Protein AF-A0A7S2F472-F1 (afdb_monomer_lite)

Sequence (199 aa):
CARLPPVPSSSSAQQTSQHQRTSKRTSSDKLWKDGESESATAALTHDFLPDNSFLFSNEKGWLLLGKDALHRHGIKVRSVTVPDGSLCLGPTFLRWLLHHVVGQDTLVMNWLVALFGGRGYVYASGSREVYNLSQGSQFMNNAHMEYGKLVALKFGVLCTSTFLFFITTTLVSFTLRETQERMLKFTFLLQHHVRHRLS

Structure (mmCIF, N/CA/C/O backbone):
data_AF-A0A7S2F472-F1
#
_entry.id   AF-A0A7S2F472-F1
#
loop_
_atom_site.group_PDB
_atom_site.id
_atom_site.type_symbol
_atom_site.label_atom_id
_atom_site.label_alt_id
_atom_site.label_comp_id
_atom_site.label_asym_id
_atom_site.label_entity_id
_atom_site.label_seq_id
_atom_site.pdbx_PDB_ins_code
_atom_site.Cartn_x
_atom_site.Cartn_y
_atom_site.Cartn_z
_atom_site.occupancy
_atom_site.B_iso_or_equiv
_atom_site.auth_seq_id
_atom_site.auth_comp_id
_atom_site.auth_asym_id
_atom_site.auth_atom_id
_atom_site.pdbx_PDB_model_num
ATOM 1 N N . CYS A 1 1 ? -15.538 -3.915 -15.906 1.00 49.34 1 CYS A N 1
ATOM 2 C CA . CYS A 1 1 ? -14.094 -4.202 -15.868 1.00 49.34 1 CYS A CA 1
ATOM 3 C C . CYS A 1 1 ? -13.909 -5.683 -16.060 1.00 49.34 1 CYS A C 1
ATOM 5 O O . CYS A 1 1 ? -14.545 -6.398 -15.303 1.00 49.34 1 CYS A O 1
ATOM 7 N N . ALA A 1 2 ? -13.215 -6.117 -17.117 1.00 41.59 2 ALA A N 1
ATOM 8 C CA . ALA A 1 2 ? -13.269 -7.475 -17.670 1.00 41.59 2 ALA A CA 1
ATOM 9 C C . ALA A 1 2 ? -13.547 -8.562 -16.615 1.00 41.59 2 ALA A C 1
ATOM 11 O O . ALA A 1 2 ? -12.686 -8.927 -15.820 1.00 41.59 2 ALA A O 1
ATOM 12 N N . ARG A 1 3 ? -14.789 -9.055 -16.604 1.00 39.38 3 ARG A N 1
ATOM 13 C CA . ARG A 1 3 ? -15.147 -10.254 -15.857 1.00 39.38 3 ARG A CA 1
ATOM 14 C C . ARG A 1 3 ? -14.540 -11.389 -16.670 1.00 39.38 3 ARG A C 1
ATOM 16 O O . ARG A 1 3 ? -15.049 -11.694 -17.748 1.00 39.38 3 ARG A O 1
ATOM 23 N N . LEU A 1 4 ? -13.402 -11.924 -16.227 1.00 52.53 4 LEU A N 1
ATOM 24 C CA . LEU A 1 4 ? -12.876 -13.152 -16.815 1.00 52.53 4 LEU A CA 1
ATOM 25 C C . LEU A 1 4 ? -14.012 -14.185 -16.802 1.00 52.53 4 LEU A C 1
ATOM 27 O O . LEU A 1 4 ? -14.750 -14.256 -15.811 1.00 52.53 4 LEU A O 1
ATOM 31 N N . PRO A 1 5 ? -14.216 -14.933 -17.899 1.00 34.59 5 PRO A N 1
ATOM 32 C CA . PRO A 1 5 ? -15.222 -15.980 -17.906 1.00 34.59 5 PRO A CA 1
ATOM 33 C C . PRO A 1 5 ? -14.939 -16.938 -16.739 1.00 34.59 5 PRO A C 1
ATOM 35 O O . PRO A 1 5 ? -13.766 -17.176 -16.432 1.00 34.59 5 PRO A O 1
ATOM 38 N N . PRO A 1 6 ? -15.979 -17.468 -16.071 1.00 31.77 6 PRO A N 1
ATOM 39 C CA . PRO A 1 6 ? -15.787 -18.418 -14.987 1.00 31.77 6 PRO A CA 1
ATOM 40 C C . PRO A 1 6 ? -14.911 -19.571 -15.480 1.00 31.77 6 PRO A C 1
ATOM 42 O O . PRO A 1 6 ? -15.171 -20.155 -16.535 1.00 31.77 6 PRO A O 1
ATOM 45 N N . VAL A 1 7 ? -13.845 -19.857 -14.731 1.00 42.62 7 VAL A N 1
ATOM 46 C CA . VAL A 1 7 ? -12.986 -21.016 -14.977 1.00 42.62 7 VAL A CA 1
ATOM 47 C C . VAL A 1 7 ? -13.872 -22.257 -14.844 1.00 42.62 7 VAL A C 1
ATOM 49 O O . VAL A 1 7 ? -14.480 -22.432 -13.785 1.00 42.62 7 VAL A O 1
ATOM 52 N N . PRO A 1 8 ? -14.003 -23.105 -15.880 1.00 29.33 8 PRO A N 1
ATOM 53 C CA . PRO A 1 8 ? -14.767 -24.332 -15.748 1.00 29.33 8 PRO A CA 1
ATOM 54 C C . PRO A 1 8 ? -14.072 -25.226 -14.721 1.00 29.33 8 PRO A C 1
ATOM 56 O O . PRO A 1 8 ? -12.910 -25.603 -14.879 1.00 29.33 8 PRO A O 1
ATOM 59 N N . SER A 1 9 ? -14.796 -25.547 -13.652 1.00 36.47 9 SER A N 1
ATOM 60 C CA . SER A 1 9 ? -14.424 -26.561 -12.677 1.00 36.47 9 SER A CA 1
ATOM 61 C C . SER A 1 9 ? -14.373 -27.919 -13.379 1.00 36.47 9 SER A C 1
ATOM 63 O O . SER A 1 9 ? -15.402 -28.573 -13.542 1.00 36.47 9 SER A O 1
ATOM 65 N N . SER A 1 10 ? -13.189 -28.342 -13.820 1.00 33.12 10 SER A N 1
ATOM 66 C CA . SER A 1 10 ? -12.955 -29.742 -14.168 1.00 33.12 10 SER A CA 1
ATOM 67 C C . SER A 1 10 ? -12.603 -30.487 -12.887 1.00 33.12 10 SER A C 1
ATOM 69 O O . SER A 1 10 ? -11.475 -30.504 -12.406 1.00 33.12 10 SER A O 1
ATOM 71 N N . SER A 1 11 ? -13.644 -31.062 -12.295 1.00 30.97 11 SER A N 1
ATOM 72 C CA . SER A 1 11 ? -13.539 -32.267 -11.489 1.00 30.97 11 SER A CA 1
ATOM 73 C C . SER A 1 11 ? -12.915 -33.404 -12.310 1.00 30.97 11 SER A C 1
ATOM 75 O O . SER A 1 11 ? -13.061 -33.424 -13.528 1.00 30.97 11 SER A O 1
ATOM 77 N N . SER A 1 12 ? -12.324 -34.362 -11.589 1.00 29.41 12 SER A N 1
ATOM 78 C CA . SER A 1 12 ? -11.831 -35.691 -11.995 1.00 29.41 12 SER A CA 1
ATOM 79 C C . SER A 1 12 ? -10.436 -35.793 -12.627 1.00 29.41 12 SER A C 1
ATOM 81 O O . SER A 1 12 ? -10.289 -35.757 -13.842 1.00 29.41 12 SER A O 1
ATOM 83 N N . ALA A 1 13 ? -9.447 -36.089 -11.776 1.00 28.03 13 ALA A N 1
ATOM 84 C CA . ALA A 1 13 ? -8.504 -37.191 -11.992 1.00 28.03 13 ALA A CA 1
ATOM 85 C C . ALA A 1 13 ? -7.914 -37.649 -10.639 1.00 28.03 13 ALA A C 1
ATOM 87 O O . ALA A 1 13 ? -6.976 -37.067 -10.102 1.00 28.03 13 ALA A O 1
ATOM 88 N N . GLN A 1 14 ? -8.523 -38.689 -10.067 1.00 29.52 14 GLN A N 1
ATOM 89 C CA . GLN A 1 14 ? -7.925 -39.574 -9.064 1.00 29.52 14 GLN A CA 1
ATOM 90 C C . GLN A 1 14 ? -6.798 -40.385 -9.725 1.00 29.52 14 GLN A C 1
ATOM 92 O O . GLN A 1 14 ? -7.062 -41.003 -10.748 1.00 29.52 14 GLN A O 1
ATOM 97 N N . GLN A 1 15 ? -5.603 -40.449 -9.122 1.00 29.80 15 GLN A N 1
ATOM 98 C CA . GLN A 1 15 ? -4.976 -41.700 -8.643 1.00 29.80 15 GLN A CA 1
ATOM 99 C C . GLN A 1 15 ? -3.538 -41.485 -8.130 1.00 29.80 15 GLN A C 1
ATOM 101 O O . GLN A 1 15 ? -2.620 -41.174 -8.876 1.00 29.80 15 GLN A O 1
ATOM 106 N N . THR A 1 16 ? -3.388 -41.702 -6.818 1.00 27.45 16 THR A N 1
ATOM 107 C CA . THR A 1 16 ? -2.383 -42.555 -6.146 1.00 27.45 16 THR A CA 1
ATOM 108 C C . THR A 1 16 ? -0.972 -42.706 -6.733 1.00 27.45 16 THR A C 1
ATOM 110 O O . THR A 1 16 ? -0.791 -43.378 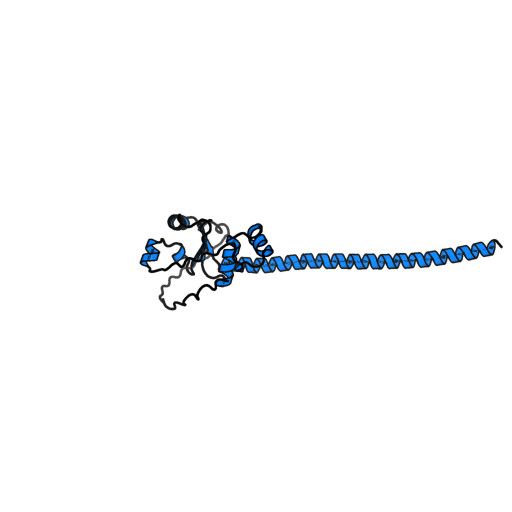-7.744 1.00 27.45 16 THR A O 1
ATOM 113 N N . SER A 1 17 ? 0.042 -42.350 -5.930 1.00 27.81 17 SER A N 1
ATOM 114 C CA . SER A 1 17 ? 0.972 -43.340 -5.347 1.00 27.81 17 SER A CA 1
ATOM 115 C C . SER A 1 17 ? 1.804 -42.756 -4.199 1.00 27.81 17 SER A C 1
ATOM 117 O O . SER A 1 17 ? 2.324 -41.647 -4.270 1.00 27.81 17 SER A O 1
ATOM 119 N N . GLN A 1 18 ? 1.884 -43.535 -3.121 1.00 31.33 18 GLN A N 1
ATOM 120 C CA . GLN A 1 18 ? 2.683 -43.317 -1.919 1.00 31.33 18 GLN A CA 1
ATOM 121 C C . GLN A 1 18 ? 4.183 -43.456 -2.218 1.00 31.33 18 GLN A C 1
ATOM 123 O O . GLN A 1 18 ? 4.576 -44.394 -2.902 1.00 31.33 18 GLN A O 1
ATOM 128 N N . HIS A 1 19 ? 5.027 -42.641 -1.579 1.00 25.56 19 HIS A N 1
ATOM 129 C CA . HIS A 1 19 ? 6.224 -43.170 -0.920 1.00 25.56 19 HIS A CA 1
ATOM 130 C C . HIS A 1 19 ? 6.744 -42.213 0.158 1.00 25.56 19 HIS A C 1
ATOM 132 O O . HIS A 1 19 ? 6.988 -41.031 -0.059 1.00 25.56 19 HIS A O 1
ATOM 138 N N . GLN A 1 20 ? 6.887 -42.771 1.352 1.00 33.47 20 GLN A N 1
ATOM 139 C CA . GLN A 1 20 ? 7.322 -42.141 2.589 1.00 33.47 20 GLN A CA 1
ATOM 140 C C . GLN A 1 20 ? 8.854 -42.245 2.687 1.00 33.47 20 GLN A C 1
ATOM 142 O O . GLN A 1 20 ? 9.395 -43.334 2.490 1.00 33.47 20 GLN A O 1
ATOM 147 N N . ARG A 1 21 ? 9.563 -41.167 3.055 1.00 27.56 21 ARG A N 1
ATOM 148 C CA . ARG A 1 21 ? 10.830 -41.275 3.803 1.00 27.56 21 ARG A CA 1
ATOM 149 C C . ARG A 1 21 ? 11.155 -39.990 4.564 1.00 27.56 21 ARG A C 1
ATOM 151 O O . ARG A 1 21 ? 11.295 -38.909 4.010 1.00 27.56 21 ARG A O 1
ATOM 158 N N . THR A 1 22 ? 11.254 -40.168 5.871 1.00 35.34 22 THR A N 1
ATOM 159 C CA . THR A 1 22 ? 11.672 -39.230 6.911 1.00 35.34 22 THR A CA 1
ATOM 160 C C . THR A 1 22 ? 13.161 -38.885 6.819 1.00 35.34 22 THR A C 1
ATOM 162 O O . THR A 1 22 ? 13.960 -39.806 6.678 1.00 35.34 22 THR A O 1
ATOM 165 N N . SER A 1 23 ? 13.553 -37.627 7.057 1.00 28.31 23 SER A N 1
ATOM 166 C CA . SER A 1 23 ? 14.760 -37.309 7.845 1.00 28.31 23 SER A CA 1
ATOM 167 C C . SER A 1 23 ? 14.819 -35.827 8.241 1.00 28.31 23 SER A C 1
ATOM 169 O O . SER A 1 23 ? 14.682 -34.939 7.406 1.00 28.31 23 SER A O 1
ATOM 171 N N . LYS A 1 24 ? 15.020 -35.569 9.538 1.00 38.28 24 LYS A N 1
ATOM 172 C CA . LYS A 1 24 ? 15.290 -34.256 10.148 1.00 38.28 24 LYS A CA 1
ATOM 173 C C . LYS A 1 24 ? 16.794 -33.954 10.068 1.00 38.28 24 LYS A C 1
ATOM 175 O O . LYS A 1 24 ? 17.552 -34.822 10.489 1.00 38.28 24 LYS A O 1
ATOM 180 N N . ARG A 1 25 ? 17.201 -32.720 9.717 1.00 32.06 25 ARG A N 1
ATOM 181 C CA . ARG A 1 25 ? 18.158 -31.871 10.486 1.00 32.06 25 ARG A CA 1
ATOM 182 C C . ARG A 1 25 ? 18.617 -30.599 9.735 1.00 32.06 25 ARG A C 1
ATOM 184 O O . ARG A 1 25 ? 19.246 -30.686 8.694 1.00 32.06 25 ARG A O 1
ATOM 191 N N . THR A 1 26 ? 18.329 -29.463 10.382 1.00 33.25 26 THR A N 1
ATOM 192 C CA . THR A 1 26 ? 19.162 -28.260 10.636 1.00 33.25 26 THR A CA 1
ATOM 193 C C . THR A 1 26 ? 19.765 -27.393 9.517 1.00 33.25 26 THR A C 1
ATOM 195 O O . THR A 1 26 ? 20.530 -27.859 8.684 1.00 33.25 26 THR A O 1
ATOM 198 N N . SER A 1 27 ? 19.575 -26.081 9.739 1.00 35.66 27 SER A N 1
ATOM 199 C CA . SER A 1 27 ? 20.492 -24.952 9.484 1.00 35.66 27 SER A CA 1
ATOM 200 C C . SER A 1 27 ? 20.510 -24.285 8.106 1.00 35.66 27 SER A C 1
ATOM 202 O O . SER A 1 27 ? 21.387 -24.510 7.283 1.00 35.66 27 SER A O 1
ATOM 204 N N . SER A 1 28 ? 19.534 -23.391 7.931 1.00 37.28 28 SER A N 1
ATOM 205 C CA . SER A 1 28 ? 19.679 -21.935 7.710 1.00 37.28 28 SER A CA 1
ATOM 206 C C . SER A 1 28 ? 20.546 -21.332 6.594 1.00 37.28 28 SER A C 1
ATOM 208 O O . SER A 1 28 ? 20.370 -20.145 6.351 1.00 37.28 28 SER A O 1
ATOM 210 N N . ASP A 1 29 ? 21.345 -22.081 5.835 1.00 35.34 29 ASP A N 1
ATOM 211 C CA . ASP A 1 29 ? 22.195 -21.498 4.770 1.00 35.34 29 ASP A CA 1
ATOM 212 C C . ASP A 1 29 ? 21.770 -21.894 3.342 1.00 35.34 29 ASP A C 1
ATOM 214 O O . ASP A 1 29 ? 22.443 -21.594 2.357 1.00 35.34 29 ASP A O 1
ATOM 218 N N . LYS A 1 30 ? 20.607 -22.544 3.204 1.00 36.91 30 LYS A N 1
ATOM 219 C CA . LYS A 1 30 ? 20.076 -23.064 1.928 1.00 36.91 30 LYS A CA 1
ATOM 220 C C . LYS A 1 30 ? 18.830 -22.342 1.398 1.00 36.91 30 LYS A C 1
ATOM 222 O O . LYS A 1 30 ? 18.132 -22.864 0.539 1.00 36.91 30 LYS A O 1
ATOM 227 N N . LEU A 1 31 ? 18.534 -21.141 1.896 1.00 45.94 31 LEU A N 1
ATOM 228 C CA . LEU A 1 31 ? 17.240 -20.473 1.688 1.00 45.94 31 LEU A CA 1
ATOM 229 C C . LEU A 1 31 ? 17.056 -19.794 0.309 1.00 45.94 31 LEU A C 1
ATOM 231 O O . LEU A 1 31 ? 15.975 -19.285 0.040 1.00 45.94 31 LEU A O 1
ATOM 235 N N . TRP A 1 32 ? 18.063 -19.800 -0.575 1.00 42.12 32 TRP A N 1
ATOM 236 C CA . TRP A 1 32 ? 18.000 -19.079 -1.863 1.00 42.12 32 TRP A CA 1
ATOM 237 C C . TRP A 1 32 ? 18.637 -19.800 -3.064 1.00 42.12 32 TRP A C 1
ATOM 239 O O . TRP A 1 32 ? 18.873 -19.157 -4.082 1.00 42.12 32 TRP A O 1
ATOM 249 N N . LYS A 1 33 ? 18.964 -21.102 -2.982 1.00 32.34 33 LYS A N 1
ATOM 250 C CA . LYS A 1 33 ? 19.840 -21.736 -3.996 1.00 32.34 33 LYS A CA 1
ATOM 251 C C . LYS A 1 33 ? 19.390 -23.048 -4.641 1.00 32.34 33 LYS A C 1
ATOM 253 O O . LYS A 1 33 ? 20.195 -23.685 -5.308 1.00 32.34 33 LYS A O 1
ATOM 258 N N . ASP A 1 34 ? 18.113 -23.406 -4.551 1.00 38.72 34 ASP A N 1
ATOM 259 C CA . ASP A 1 34 ? 17.574 -24.570 -5.280 1.00 38.72 34 ASP A CA 1
ATOM 260 C C . ASP A 1 34 ? 16.834 -24.164 -6.583 1.00 38.72 34 ASP A C 1
ATOM 262 O O . ASP A 1 34 ? 15.887 -24.822 -7.002 1.00 38.72 34 ASP A O 1
ATOM 266 N N . GLY A 1 35 ? 17.246 -23.063 -7.232 1.00 44.31 35 GLY A N 1
ATOM 267 C CA . GLY A 1 35 ? 16.622 -22.532 -8.460 1.00 44.31 35 GLY A CA 1
ATOM 268 C C . GLY A 1 35 ? 17.425 -22.704 -9.759 1.00 44.31 35 GLY A C 1
ATOM 269 O O . GLY A 1 35 ? 16.945 -22.330 -10.827 1.00 44.31 35 GLY A O 1
ATOM 270 N N . GLU A 1 36 ? 18.639 -23.256 -9.711 1.00 41.09 36 GLU A N 1
ATOM 271 C CA . GLU A 1 36 ? 19.629 -23.043 -10.784 1.00 41.09 36 GLU A CA 1
ATOM 272 C C . GLU A 1 36 ? 19.683 -24.140 -11.865 1.00 41.09 36 GLU A C 1
ATOM 274 O O . GLU A 1 36 ? 20.628 -24.206 -12.643 1.00 41.09 36 GLU A O 1
ATOM 279 N N . SER A 1 37 ? 18.679 -25.020 -11.968 1.00 37.72 37 SER A N 1
ATOM 280 C CA . SER A 1 37 ? 18.661 -26.041 -13.041 1.00 37.72 37 SER A CA 1
ATOM 281 C C . SER A 1 37 ? 17.317 -26.260 -13.745 1.00 37.72 37 SER A C 1
ATOM 283 O O . SER A 1 37 ? 17.310 -26.823 -14.834 1.00 37.72 37 SER A O 1
ATOM 285 N N . GLU A 1 38 ? 16.196 -25.754 -13.219 1.00 45.78 38 GLU A N 1
ATOM 286 C CA . GLU A 1 38 ? 14.881 -25.814 -13.900 1.00 45.78 38 GLU A CA 1
ATOM 287 C C . GLU A 1 38 ? 14.522 -24.528 -14.667 1.00 45.78 38 GLU A C 1
ATOM 289 O O . GLU A 1 38 ? 13.586 -24.523 -15.466 1.00 45.78 38 GLU A O 1
ATOM 294 N N . SER A 1 39 ? 15.269 -23.437 -14.463 1.00 47.59 39 SER A N 1
ATOM 295 C CA . SER A 1 39 ? 15.011 -22.146 -15.119 1.00 47.59 39 SER A CA 1
ATOM 296 C C . SER A 1 39 ? 15.441 -22.130 -16.598 1.00 47.59 39 SER A C 1
ATOM 298 O O . SER A 1 39 ? 14.793 -21.511 -17.440 1.00 47.59 39 SER A O 1
ATOM 300 N N . ALA A 1 40 ? 16.482 -22.890 -16.962 1.00 46.00 40 ALA A N 1
ATOM 301 C CA . ALA A 1 40 ? 17.047 -22.876 -18.315 1.00 46.00 40 ALA A CA 1
ATOM 302 C C . ALA A 1 40 ? 16.105 -23.458 -19.389 1.00 46.00 40 ALA A C 1
ATOM 304 O O . ALA A 1 40 ? 16.091 -22.982 -20.521 1.00 46.00 40 ALA A O 1
ATOM 305 N N . THR A 1 41 ? 15.291 -24.465 -19.056 1.00 47.25 41 THR A N 1
ATOM 306 C CA . THR A 1 41 ? 14.380 -25.108 -20.023 1.00 47.25 41 THR A CA 1
ATOM 307 C C . THR A 1 41 ? 13.103 -24.295 -20.244 1.00 47.25 41 THR A C 1
ATOM 309 O O . THR A 1 41 ? 12.597 -24.243 -21.365 1.00 47.25 41 THR A O 1
ATOM 312 N N . ALA A 1 42 ? 12.620 -23.610 -19.201 1.00 47.44 42 ALA A N 1
ATOM 313 C CA . ALA A 1 42 ? 11.489 -22.688 -19.294 1.00 47.44 42 ALA A CA 1
ATOM 314 C C . ALA A 1 42 ? 11.864 -21.381 -20.013 1.00 47.44 42 ALA A C 1
ATOM 316 O O . ALA A 1 42 ? 11.070 -20.861 -20.797 1.00 47.44 42 ALA A O 1
ATOM 317 N N . ALA A 1 43 ? 13.090 -20.883 -19.812 1.00 47.38 43 ALA A N 1
ATOM 318 C CA . ALA A 1 43 ? 13.576 -19.665 -20.458 1.00 47.38 43 ALA A CA 1
ATOM 319 C C . ALA A 1 43 ? 13.595 -19.769 -21.996 1.00 47.38 43 ALA A C 1
ATOM 321 O O . ALA A 1 43 ? 13.203 -18.821 -22.668 1.00 47.38 43 ALA A O 1
ATOM 322 N N . LEU A 1 44 ? 13.968 -20.928 -22.553 1.00 50.03 44 LEU A N 1
ATOM 323 C CA . LEU A 1 44 ? 14.109 -21.122 -24.005 1.00 50.03 44 LEU A CA 1
ATOM 324 C C . LEU A 1 44 ? 12.777 -21.200 -24.771 1.00 50.03 44 LEU A C 1
ATOM 326 O O . LEU A 1 44 ? 12.750 -21.055 -25.991 1.00 50.03 44 LEU A O 1
ATOM 330 N N . THR A 1 45 ? 11.656 -21.469 -24.095 1.00 54.25 45 THR A N 1
ATOM 331 C CA . THR A 1 45 ? 10.351 -21.659 -24.764 1.00 54.25 45 THR A CA 1
ATOM 332 C C . THR A 1 45 ? 9.471 -20.412 -24.762 1.00 54.25 45 THR A C 1
ATOM 334 O O . THR A 1 45 ? 8.527 -20.319 -25.556 1.00 54.25 45 THR A O 1
ATOM 337 N N . HIS A 1 46 ? 9.817 -19.432 -23.928 1.00 63.12 46 HIS A N 1
ATOM 338 C CA . HIS A 1 46 ? 9.089 -18.174 -23.768 1.00 63.12 46 HIS A CA 1
ATOM 339 C C . HIS A 1 46 ? 9.810 -16.958 -24.370 1.00 63.12 46 HIS A C 1
ATOM 341 O O . HIS A 1 46 ? 9.279 -15.859 -24.288 1.00 63.12 46 HIS A O 1
ATOM 347 N N . ASP A 1 47 ? 10.940 -17.148 -25.064 1.00 58.12 47 ASP A N 1
ATOM 348 C CA . ASP A 1 47 ? 11.740 -16.085 -25.712 1.00 58.12 47 ASP A CA 1
ATOM 349 C C . ASP A 1 47 ? 10.977 -15.228 -26.753 1.00 58.12 47 ASP A C 1
ATOM 351 O O . ASP A 1 47 ? 11.472 -14.197 -27.197 1.00 58.12 47 ASP A O 1
ATOM 355 N N . PHE A 1 48 ? 9.761 -15.624 -27.143 1.00 60.62 48 PHE A N 1
ATOM 356 C CA . PHE A 1 48 ? 8.917 -14.906 -28.110 1.00 60.62 48 PHE A CA 1
ATOM 357 C C . PHE A 1 48 ? 7.741 -14.152 -27.476 1.00 60.62 48 PHE A C 1
ATOM 359 O O . PHE A 1 48 ? 6.892 -13.621 -28.195 1.00 60.62 48 PHE A O 1
ATOM 366 N N . LEU A 1 49 ? 7.619 -14.172 -26.150 1.00 70.75 49 LEU A N 1
ATOM 367 C CA . LEU A 1 49 ? 6.589 -13.418 -25.450 1.00 70.75 49 LEU A CA 1
ATOM 368 C C . LEU A 1 49 ? 7.054 -11.965 -25.260 1.00 70.75 49 LEU A C 1
ATOM 370 O O . LEU A 1 49 ? 8.192 -11.753 -24.849 1.00 70.75 49 LEU A O 1
ATOM 374 N N . PRO A 1 50 ? 6.198 -10.959 -25.530 1.00 72.06 50 PRO A N 1
ATOM 375 C CA . PRO A 1 50 ? 6.535 -9.566 -25.255 1.00 72.06 50 PRO A CA 1
ATOM 376 C C . PRO A 1 50 ? 6.928 -9.391 -23.787 1.00 72.06 50 PRO A C 1
ATOM 378 O O . PRO A 1 50 ? 6.330 -10.034 -22.919 1.00 72.06 50 PRO A O 1
ATOM 381 N N . ASP A 1 51 ? 7.865 -8.487 -23.502 1.00 70.31 51 ASP A N 1
ATOM 382 C CA . ASP A 1 51 ? 8.410 -8.275 -22.151 1.00 70.31 51 ASP A CA 1
ATOM 383 C C . ASP A 1 51 ? 7.324 -7.980 -21.096 1.00 70.31 51 ASP A C 1
ATOM 385 O O . ASP A 1 51 ? 7.480 -8.325 -19.928 1.00 70.31 51 ASP A O 1
ATOM 389 N N . ASN A 1 52 ? 6.173 -7.443 -21.520 1.00 76.81 52 ASN A N 1
ATOM 390 C CA . ASN A 1 52 ? 5.027 -7.109 -20.670 1.00 76.81 52 ASN A CA 1
ATOM 391 C C . ASN A 1 52 ? 3.857 -8.101 -20.811 1.00 76.81 52 ASN A C 1
ATOM 393 O O . ASN A 1 52 ? 2.704 -7.724 -21.038 1.00 76.81 52 ASN A O 1
ATOM 397 N N . SER A 1 53 ? 4.159 -9.397 -20.767 1.00 84.31 53 SER A N 1
ATOM 398 C CA . SER A 1 53 ? 3.147 -10.449 -20.831 1.00 84.31 53 SER A CA 1
ATOM 399 C C . SER A 1 53 ? 3.255 -11.415 -19.657 1.00 84.31 53 SER A C 1
ATOM 401 O O . SER A 1 53 ? 4.341 -11.751 -19.179 1.00 84.31 53 SER A O 1
ATOM 403 N N . PHE A 1 54 ? 2.086 -11.849 -19.188 1.00 86.00 54 PHE A N 1
ATOM 404 C CA . PHE A 1 54 ? 1.933 -12.700 -18.017 1.00 86.00 54 PHE A CA 1
ATOM 405 C C . PHE A 1 54 ? 1.115 -13.929 -18.378 1.00 86.00 54 PHE A C 1
ATOM 407 O O . PHE A 1 54 ? 0.068 -13.830 -19.024 1.00 86.00 54 PHE A O 1
ATOM 414 N N . LEU A 1 55 ? 1.574 -15.090 -17.924 1.00 87.31 55 LEU A N 1
ATOM 415 C CA . LEU A 1 55 ? 0.846 -16.345 -18.043 1.00 87.31 55 LEU A CA 1
ATOM 416 C C . LEU A 1 55 ? 0.419 -16.809 -16.661 1.00 87.31 55 LEU A C 1
ATOM 418 O O . LEU A 1 55 ? 1.217 -16.803 -15.731 1.00 87.31 55 LEU A O 1
ATOM 422 N N . PHE A 1 56 ? -0.828 -17.247 -16.535 1.00 87.62 56 PHE A N 1
ATOM 423 C CA . PHE A 1 56 ? -1.370 -17.782 -15.293 1.00 87.62 56 PHE A CA 1
ATOM 424 C C . PHE A 1 56 ? -1.793 -19.241 -15.479 1.00 87.62 56 PHE A C 1
ATOM 426 O O . PHE A 1 56 ? -2.420 -19.592 -16.479 1.00 87.62 56 PHE A O 1
ATOM 433 N N . SER A 1 57 ? -1.487 -20.075 -14.486 1.00 87.88 57 SER A N 1
ATOM 434 C CA . SER A 1 57 ? -1.973 -21.451 -14.385 1.00 87.88 57 SER A CA 1
ATOM 435 C C . SER A 1 57 ? -2.132 -21.847 -12.920 1.00 87.88 57 SER A C 1
ATOM 437 O O . SER A 1 57 ? -1.362 -21.421 -12.062 1.00 87.88 57 SER A O 1
ATOM 439 N N . ASN A 1 58 ? -3.095 -22.721 -12.627 1.00 86.50 58 ASN A N 1
ATOM 440 C CA . ASN A 1 58 ? -3.220 -23.308 -1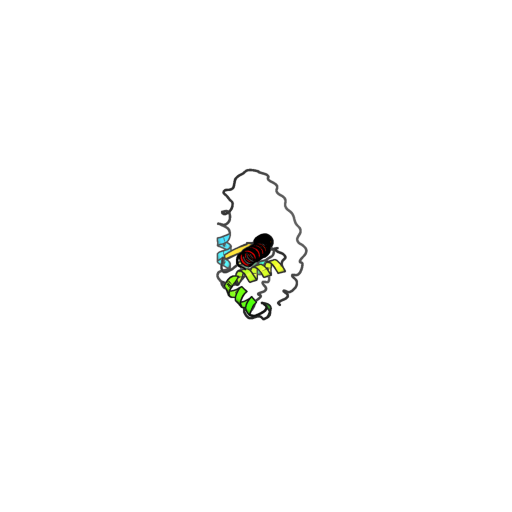1.292 1.00 86.50 58 ASN A CA 1
ATOM 441 C C . ASN A 1 58 ? -2.048 -24.240 -10.957 1.00 86.50 58 ASN A C 1
ATOM 443 O O . ASN A 1 58 ? -1.633 -24.294 -9.805 1.00 86.50 58 ASN A O 1
ATOM 447 N N . GLU A 1 59 ? -1.501 -24.931 -11.959 1.00 85.44 59 GLU A N 1
ATOM 448 C CA . GLU A 1 59 ? -0.379 -25.857 -11.792 1.00 85.44 59 GLU A CA 1
ATOM 449 C C . GLU A 1 59 ? 0.898 -25.269 -12.384 1.00 85.44 59 GLU A C 1
ATOM 451 O O . GLU A 1 59 ? 0.904 -24.797 -13.529 1.00 85.44 59 GLU A O 1
ATOM 456 N N . LYS A 1 60 ? 1.997 -25.369 -11.629 1.00 82.44 60 LYS A N 1
ATOM 457 C CA . LYS A 1 60 ? 3.326 -24.894 -12.043 1.00 82.44 60 LYS A CA 1
ATOM 458 C C . LYS A 1 60 ? 3.807 -25.596 -13.317 1.00 82.44 60 LYS A C 1
ATOM 460 O O . LYS A 1 60 ? 4.382 -24.953 -14.188 1.00 82.44 60 LYS A O 1
ATOM 465 N N . GLY A 1 61 ? 3.528 -26.897 -13.449 1.00 79.38 61 GLY A N 1
ATOM 466 C CA . GLY A 1 61 ? 4.014 -27.724 -14.559 1.00 79.38 61 GLY A CA 1
ATOM 467 C C . GLY A 1 61 ? 3.567 -27.242 -15.943 1.00 79.38 61 GLY A C 1
ATOM 468 O O . GLY A 1 61 ? 4.347 -27.305 -16.887 1.00 79.38 61 GLY A O 1
ATOM 469 N N . TRP A 1 62 ? 2.360 -26.680 -16.068 1.00 78.12 62 TRP A N 1
ATOM 470 C CA . TRP A 1 62 ? 1.862 -26.183 -17.358 1.00 78.12 62 TRP A CA 1
ATOM 471 C C . TRP A 1 62 ? 2.559 -24.907 -17.835 1.00 78.12 62 TRP A C 1
ATOM 473 O O . TRP A 1 62 ? 2.605 -24.661 -19.035 1.00 78.12 62 TRP A O 1
ATOM 483 N N . LEU A 1 63 ? 3.110 -24.105 -16.919 1.00 77.00 63 LEU A N 1
ATOM 484 C CA . LEU A 1 63 ? 3.838 -22.875 -17.258 1.00 77.00 63 LEU A CA 1
ATOM 485 C C . LEU A 1 63 ? 5.252 -23.166 -17.773 1.00 77.00 63 LEU A C 1
ATOM 487 O O . LEU A 1 63 ? 5.812 -22.369 -18.520 1.00 77.00 63 LEU A O 1
ATOM 491 N N . LEU A 1 64 ? 5.805 -24.314 -17.377 1.00 76.56 64 LEU A N 1
ATOM 492 C CA . LEU A 1 64 ? 7.134 -24.785 -17.769 1.00 76.56 64 LEU A CA 1
ATOM 493 C C . LEU A 1 64 ? 7.101 -25.618 -19.061 1.00 76.56 64 LEU A C 1
ATOM 495 O O . LEU A 1 64 ? 8.150 -25.956 -19.604 1.00 76.56 64 LEU A O 1
ATOM 499 N N . LEU A 1 65 ? 5.908 -2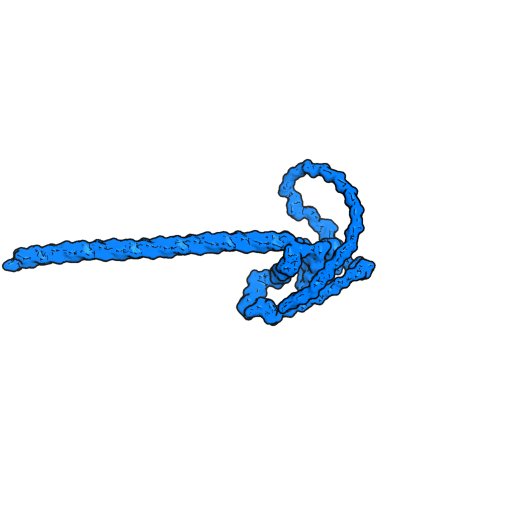5.980 -19.545 1.00 71.75 65 LEU A N 1
ATOM 500 C CA . LEU A 1 65 ? 5.744 -26.805 -20.735 1.00 71.75 65 LEU A CA 1
ATOM 501 C C . LEU A 1 65 ? 5.881 -25.974 -22.016 1.00 71.75 65 LEU A C 1
ATOM 503 O O . LEU A 1 65 ? 5.247 -24.931 -22.178 1.00 71.75 65 LEU A O 1
ATOM 507 N N . GLY A 1 66 ? 6.654 -26.492 -22.971 1.00 66.94 66 GLY A N 1
ATOM 508 C CA . GLY A 1 66 ? 6.773 -25.900 -24.301 1.00 66.94 66 GLY A CA 1
ATOM 509 C C . GLY A 1 66 ? 5.477 -25.972 -25.115 1.00 66.94 66 GLY A C 1
ATOM 510 O O . GLY A 1 66 ? 4.635 -26.851 -24.906 1.00 66.94 66 GLY A O 1
ATOM 511 N N . LYS A 1 67 ? 5.338 -25.071 -26.097 1.00 66.19 67 LYS A N 1
ATOM 512 C CA . LYS A 1 67 ? 4.153 -24.954 -26.973 1.00 66.19 67 LYS A CA 1
ATOM 513 C C . LYS A 1 67 ? 3.779 -26.278 -27.660 1.00 66.19 67 LYS A C 1
ATOM 515 O O . LYS A 1 67 ? 2.595 -26.587 -27.780 1.00 66.19 67 LYS A O 1
ATOM 520 N N . ASP A 1 68 ? 4.769 -27.087 -28.037 1.00 66.56 68 ASP A N 1
ATOM 521 C CA . ASP A 1 68 ? 4.549 -28.384 -28.692 1.00 66.56 68 ASP A CA 1
ATOM 522 C C . ASP A 1 68 ? 3.902 -29.412 -27.759 1.00 66.56 68 ASP A C 1
ATOM 524 O O . ASP A 1 68 ? 3.009 -30.162 -28.159 1.00 66.56 68 ASP A O 1
ATOM 528 N N . ALA A 1 69 ? 4.314 -29.427 -26.489 1.00 66.38 69 ALA A N 1
ATOM 529 C CA . ALA A 1 69 ? 3.716 -30.280 -25.469 1.00 66.38 69 ALA A CA 1
ATOM 530 C C . ALA A 1 69 ? 2.316 -29.776 -25.088 1.00 66.38 69 ALA A C 1
ATOM 532 O O . ALA A 1 69 ? 1.391 -30.570 -24.928 1.00 66.38 69 ALA A O 1
ATOM 533 N N . LEU A 1 70 ? 2.133 -28.455 -25.041 1.00 71.38 70 LEU A N 1
ATOM 534 C CA . LEU A 1 70 ? 0.844 -27.812 -24.795 1.00 71.38 70 LEU A CA 1
ATOM 535 C C . LEU A 1 70 ? -0.209 -28.234 -25.836 1.00 71.38 70 LEU A C 1
ATOM 537 O O . LEU A 1 70 ? -1.332 -28.595 -25.477 1.00 71.38 70 LEU A O 1
ATOM 541 N N . HIS A 1 71 ? 0.179 -28.257 -27.118 1.00 67.75 71 HIS A N 1
ATOM 542 C CA . HIS A 1 71 ? -0.690 -28.679 -28.216 1.00 67.75 71 HIS A CA 1
ATOM 543 C C . HIS A 1 71 ? -0.980 -30.187 -28.181 1.00 67.75 71 HIS A C 1
ATOM 545 O O . HIS A 1 71 ? -2.120 -30.597 -28.393 1.00 67.75 71 HIS A O 1
ATOM 551 N N . ARG A 1 72 ? 0.018 -31.024 -27.857 1.00 70.19 72 ARG A N 1
ATOM 552 C CA . ARG A 1 72 ? -0.170 -32.481 -27.701 1.00 70.19 72 ARG A CA 1
ATOM 553 C C . ARG A 1 72 ? -1.114 -32.841 -26.552 1.00 70.19 72 ARG A C 1
ATOM 555 O O . ARG A 1 72 ? -1.843 -33.820 -26.662 1.00 70.19 72 ARG A O 1
ATOM 562 N N . HIS A 1 73 ? -1.138 -32.037 -25.491 1.00 73.06 73 HIS A N 1
ATOM 563 C CA . HIS A 1 73 ? -2.053 -32.207 -24.360 1.00 73.06 73 HIS A CA 1
ATOM 564 C C . HIS A 1 73 ? -3.393 -31.463 -24.523 1.00 73.06 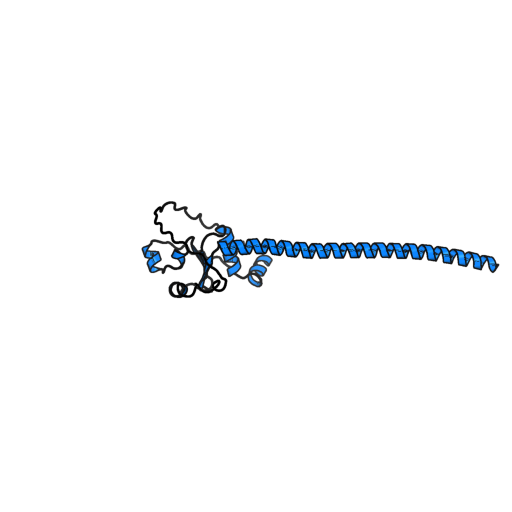73 HIS A C 1
ATOM 566 O O . HIS A 1 73 ? -4.216 -31.483 -23.611 1.00 73.06 73 HIS A O 1
ATOM 572 N N . GLY A 1 74 ? -3.649 -30.829 -25.677 1.00 75.31 74 GLY A N 1
ATOM 573 C CA . GLY A 1 74 ? -4.929 -30.173 -25.973 1.00 75.31 74 GLY A CA 1
ATOM 574 C C . GLY A 1 74 ? -5.212 -28.921 -25.136 1.00 75.31 74 GLY A C 1
ATOM 575 O O . GLY A 1 74 ? -6.372 -28.535 -24.966 1.00 75.31 74 GLY A O 1
ATOM 576 N N . ILE A 1 75 ? -4.176 -28.278 -24.598 1.00 73.62 75 ILE A N 1
ATOM 577 C CA . ILE A 1 75 ? -4.328 -27.138 -23.694 1.00 73.62 75 ILE A CA 1
ATOM 578 C C . ILE A 1 75 ? -4.523 -25.860 -24.508 1.00 73.62 75 ILE A C 1
ATOM 580 O O . ILE A 1 75 ? -3.704 -25.493 -25.349 1.00 73.62 75 ILE A O 1
ATOM 584 N N . LYS A 1 76 ? -5.630 -25.162 -24.243 1.00 75.12 76 LYS A N 1
ATOM 585 C CA . LYS A 1 76 ? -5.998 -23.915 -24.921 1.00 75.12 76 LYS A CA 1
ATOM 586 C C . LYS A 1 76 ? -5.622 -22.715 -24.061 1.00 75.12 76 LYS A C 1
ATOM 588 O O . LYS A 1 76 ? -6.222 -22.494 -23.011 1.00 75.12 76 LYS A O 1
ATOM 593 N N . VAL A 1 77 ? -4.680 -21.909 -24.538 1.00 76.12 77 VAL A N 1
ATOM 594 C CA . VAL A 1 77 ? -4.339 -20.617 -23.927 1.00 76.12 77 VAL A CA 1
ATOM 595 C C . VAL A 1 77 ? -5.344 -19.568 -24.390 1.00 76.12 77 VAL A C 1
ATOM 597 O O . VAL A 1 77 ? -5.637 -19.467 -25.580 1.00 76.12 77 VAL A O 1
ATOM 600 N N . ARG A 1 78 ? -5.877 -18.775 -23.457 1.00 78.25 78 ARG A N 1
ATOM 601 C CA . ARG A 1 78 ? -6.689 -17.596 -23.780 1.00 78.25 78 ARG A CA 1
ATOM 602 C C . ARG A 1 78 ? -5.882 -16.338 -23.496 1.00 78.25 78 ARG A C 1
ATOM 604 O O . ARG A 1 78 ? -5.531 -16.084 -22.350 1.00 78.25 78 ARG A O 1
ATOM 611 N N . SER A 1 79 ? -5.619 -15.554 -24.534 1.00 79.50 79 SER A N 1
ATOM 612 C CA . SER A 1 79 ? -4.967 -14.253 -24.410 1.00 79.50 79 SER A CA 1
ATOM 613 C C . SER A 1 79 ? -5.966 -13.197 -23.946 1.00 79.50 79 SER A C 1
ATOM 615 O O . SER A 1 79 ? -7.061 -13.086 -24.503 1.00 79.50 79 SER A O 1
ATOM 617 N N . VAL A 1 80 ? -5.574 -12.394 -22.962 1.00 77.56 80 VAL A N 1
ATOM 618 C CA . VAL A 1 80 ? -6.338 -11.230 -22.509 1.00 77.56 80 VAL A CA 1
ATOM 619 C C . VAL A 1 80 ? -5.439 -10.012 -22.630 1.00 77.56 80 VAL A C 1
ATOM 621 O O . VAL A 1 80 ? -4.398 -9.942 -21.988 1.00 77.56 80 VAL A O 1
ATOM 624 N N . THR A 1 81 ? -5.839 -9.058 -23.463 1.00 78.38 81 THR A N 1
ATOM 625 C CA . THR A 1 81 ? -5.141 -7.781 -23.636 1.00 78.38 81 THR A CA 1
ATOM 626 C C . THR A 1 81 ? -5.890 -6.699 -22.875 1.00 78.38 81 THR A C 1
ATOM 628 O O . THR A 1 81 ? -7.080 -6.482 -23.118 1.00 78.38 81 THR A O 1
ATOM 631 N N . VAL A 1 82 ? -5.207 -6.014 -21.960 1.00 72.81 82 VAL A N 1
ATOM 632 C CA . VAL A 1 82 ? -5.780 -4.902 -21.196 1.00 72.81 82 VAL A CA 1
ATOM 633 C C . VAL A 1 82 ? -5.201 -3.594 -21.736 1.00 72.81 82 VAL A C 1
ATOM 635 O O . VAL A 1 82 ? -3.992 -3.413 -21.666 1.00 72.81 82 VAL A O 1
ATOM 638 N N . PRO A 1 83 ? -6.025 -2.680 -22.276 1.00 74.31 83 PRO A N 1
ATOM 639 C CA . PRO A 1 83 ? -5.532 -1.388 -22.732 1.00 74.31 83 PRO A CA 1
ATOM 640 C C . PRO A 1 83 ? -5.231 -0.453 -21.550 1.00 74.31 83 PRO A C 1
ATOM 642 O O . PRO A 1 83 ? -6.080 -0.261 -20.669 1.00 74.31 83 PRO A O 1
ATOM 645 N N . ASP A 1 84 ? -4.062 0.194 -21.594 1.00 66.56 84 ASP A N 1
ATOM 646 C CA . ASP A 1 84 ? -3.521 1.099 -20.559 1.00 66.56 84 ASP A CA 1
ATOM 647 C C . ASP A 1 84 ? -4.440 2.289 -20.227 1.00 66.56 84 ASP A C 1
ATOM 649 O O . ASP A 1 84 ? -4.411 2.856 -19.134 1.00 66.56 84 ASP A O 1
ATOM 653 N N . GLY A 1 85 ? -5.298 2.671 -21.176 1.00 65.69 85 GLY A N 1
ATOM 654 C CA . GLY A 1 85 ? -6.210 3.808 -21.067 1.00 65.69 85 GLY A CA 1
ATOM 655 C C . GLY A 1 85 ? -7.629 3.467 -20.618 1.00 65.69 85 GLY A C 1
ATOM 656 O O . GLY A 1 85 ? -8.484 4.360 -20.612 1.00 65.69 85 GLY A O 1
ATOM 657 N N . SER A 1 86 ? -7.932 2.209 -20.282 1.00 68.56 86 SER A N 1
ATOM 658 C CA . SER A 1 86 ? -9.320 1.842 -20.000 1.00 68.56 86 SER A CA 1
ATOM 659 C C . SER A 1 86 ? -9.858 2.579 -18.769 1.00 68.56 86 SER A C 1
ATOM 661 O O . SER A 1 86 ? -9.215 2.652 -17.721 1.00 68.56 86 SER A O 1
ATOM 663 N N . LEU A 1 87 ? -11.088 3.103 -18.878 1.00 71.69 87 LEU A N 1
ATOM 664 C CA . LEU A 1 87 ? -11.820 3.754 -17.774 1.00 71.69 87 LEU A CA 1
ATOM 665 C C . LEU A 1 87 ? -11.934 2.856 -16.526 1.00 71.69 87 LEU A C 1
ATOM 667 O O . LEU A 1 87 ? -12.211 3.316 -15.424 1.00 71.69 87 LEU A O 1
ATOM 671 N N . CYS A 1 88 ? -11.691 1.563 -16.725 1.00 74.25 88 CYS A N 1
ATOM 672 C CA . CYS A 1 88 ? -11.664 0.523 -15.725 1.00 74.25 88 CYS A CA 1
ATOM 673 C C . CYS A 1 88 ? -10.577 0.686 -14.649 1.00 74.25 88 CYS A C 1
ATOM 675 O O . CYS A 1 88 ? -10.775 0.231 -13.526 1.00 74.25 88 CYS A O 1
ATOM 677 N N . LEU A 1 89 ? -9.457 1.350 -14.960 1.00 72.50 89 LEU A N 1
ATOM 678 C CA . LEU A 1 89 ? -8.376 1.593 -13.992 1.00 72.50 89 LEU A CA 1
ATOM 679 C C . LEU A 1 89 ? -8.715 2.709 -12.984 1.00 72.50 89 LEU A C 1
ATOM 681 O O . LEU A 1 89 ? -7.921 3.005 -12.095 1.00 72.50 89 LEU A O 1
ATOM 685 N N . GLY A 1 90 ? -9.894 3.325 -13.107 1.00 76.44 90 GLY A N 1
ATOM 686 C CA . GLY A 1 90 ? -10.370 4.364 -12.205 1.00 76.44 90 GLY A CA 1
ATOM 687 C C . GLY A 1 90 ? -10.080 5.789 -12.697 1.00 76.44 90 GLY A C 1
ATOM 688 O O . GLY A 1 90 ? -9.792 5.997 -13.885 1.00 76.44 90 GLY A O 1
ATOM 689 N N . PRO A 1 91 ? -10.217 6.785 -11.800 1.00 83.38 91 PRO A N 1
ATOM 690 C CA . PRO A 1 91 ? -10.099 8.200 -12.140 1.00 83.38 91 PRO A CA 1
ATOM 691 C C . PRO A 1 91 ? -8.678 8.578 -12.579 1.00 83.38 91 PRO A C 1
ATOM 693 O O . PRO A 1 91 ? -7.704 7.894 -12.267 1.00 83.38 91 PRO A O 1
ATOM 696 N N . THR A 1 92 ? -8.554 9.706 -13.280 1.00 82.81 92 THR A N 1
ATOM 697 C CA . THR A 1 92 ? -7.313 10.156 -13.936 1.00 82.81 92 THR A CA 1
ATOM 698 C C . THR A 1 92 ? -6.123 10.251 -12.978 1.00 82.81 92 THR A C 1
ATOM 700 O O . THR A 1 92 ? -5.028 9.812 -13.319 1.00 82.81 92 THR A O 1
ATOM 703 N N . PHE A 1 93 ? -6.345 10.748 -11.756 1.00 84.12 93 PHE A N 1
ATOM 704 C CA . PHE A 1 93 ? -5.308 10.814 -10.722 1.00 84.12 93 PHE A CA 1
ATOM 705 C C . PHE A 1 93 ? -4.822 9.425 -10.286 1.00 84.12 93 PHE A C 1
ATOM 707 O O . PHE A 1 93 ? -3.622 9.201 -10.156 1.00 84.12 93 PHE A O 1
ATOM 714 N N . LEU A 1 94 ? -5.742 8.472 -10.106 1.00 80.81 94 LEU A N 1
ATOM 715 C CA . LEU A 1 94 ? -5.392 7.112 -9.704 1.00 80.81 94 LEU A CA 1
ATOM 716 C C . LEU A 1 94 ? -4.571 6.428 -10.801 1.00 80.81 94 LEU A C 1
ATOM 718 O O . LEU A 1 94 ? -3.548 5.822 -10.512 1.00 80.81 94 LEU A O 1
ATOM 722 N N . ARG A 1 95 ? -4.953 6.601 -12.069 1.00 81.38 95 ARG A N 1
ATOM 723 C CA . ARG A 1 95 ? -4.193 6.064 -13.206 1.00 81.38 95 ARG A CA 1
ATOM 724 C C . ARG A 1 95 ? -2.777 6.633 -13.285 1.00 81.38 95 ARG A C 1
ATOM 726 O O . ARG A 1 95 ? -1.838 5.881 -13.526 1.00 81.38 95 ARG A O 1
ATOM 733 N N . TRP A 1 96 ? -2.626 7.937 -13.047 1.00 83.75 96 TRP A N 1
ATOM 734 C CA . TRP A 1 96 ? -1.315 8.578 -12.970 1.00 83.75 96 TRP A CA 1
ATOM 735 C C . TRP A 1 96 ? -0.468 7.979 -11.841 1.00 83.75 96 TRP A C 1
ATOM 737 O O . TRP A 1 96 ? 0.667 7.575 -12.078 1.00 83.75 96 TRP A O 1
ATOM 747 N N . LEU A 1 97 ? -1.046 7.826 -10.645 1.00 81.19 97 LEU A N 1
ATOM 748 C CA . LEU A 1 97 ? -0.374 7.211 -9.501 1.00 81.19 97 LEU A CA 1
ATOM 749 C C . LEU A 1 97 ? 0.053 5.765 -9.801 1.00 81.19 97 LEU A C 1
ATOM 751 O O . LEU A 1 97 ? 1.185 5.387 -9.518 1.00 81.19 97 LEU A O 1
ATOM 755 N N . LEU A 1 98 ? -0.828 4.966 -10.409 1.00 79.25 98 LEU A N 1
ATOM 756 C CA . LEU A 1 98 ? -0.527 3.582 -10.782 1.00 79.25 98 LEU A CA 1
ATOM 757 C C . LEU A 1 98 ? 0.656 3.510 -11.753 1.00 79.25 98 LEU A C 1
ATOM 759 O O . LEU A 1 98 ? 1.560 2.702 -11.552 1.00 79.25 98 LEU A O 1
ATOM 763 N N . HIS A 1 99 ? 0.675 4.374 -12.768 1.00 78.56 99 HIS A N 1
ATOM 764 C CA . HIS A 1 99 ? 1.737 4.381 -13.769 1.00 78.56 99 HIS A CA 1
ATOM 765 C C . HIS A 1 99 ? 3.075 4.898 -13.218 1.00 78.56 99 HIS A C 1
ATOM 767 O O . HIS A 1 99 ? 4.125 4.412 -13.623 1.00 78.56 99 HIS A O 1
ATOM 773 N N . HIS A 1 100 ? 3.061 5.882 -12.313 1.00 79.12 100 HIS A N 1
ATOM 774 C CA . HIS A 1 100 ? 4.286 6.550 -11.854 1.00 79.12 100 HIS A CA 1
ATOM 775 C C . HIS A 1 100 ? 4.868 5.987 -10.550 1.00 79.12 100 HIS A C 1
ATOM 777 O O . HIS A 1 100 ? 6.065 6.112 -10.319 1.00 79.12 100 HIS A O 1
ATOM 783 N N . VAL A 1 101 ? 4.037 5.394 -9.686 1.00 77.38 101 VAL A N 1
ATOM 784 C CA . VAL A 1 101 ? 4.445 4.964 -8.335 1.00 77.38 101 VAL A CA 1
ATOM 785 C C . VAL A 1 101 ? 4.447 3.444 -8.183 1.00 77.38 101 VAL A C 1
ATOM 787 O O . VAL A 1 101 ? 5.296 2.908 -7.479 1.00 77.38 101 VAL A O 1
ATOM 790 N N . VAL A 1 102 ? 3.499 2.743 -8.812 1.00 78.44 102 VAL A N 1
ATOM 791 C CA . VAL A 1 102 ? 3.234 1.317 -8.535 1.00 78.44 102 VAL A CA 1
ATOM 792 C C . VAL A 1 102 ? 3.796 0.390 -9.620 1.00 78.44 102 VAL A C 1
ATOM 794 O O . VAL A 1 102 ? 4.256 -0.710 -9.309 1.00 78.44 102 VAL A O 1
ATOM 797 N N . GLY A 1 103 ? 3.784 0.835 -10.879 1.00 78.44 103 GLY A N 1
ATOM 798 C CA . GLY A 1 103 ? 4.219 0.041 -12.029 1.00 78.44 103 GLY A CA 1
ATOM 799 C C . GLY A 1 103 ? 3.148 -0.939 -12.529 1.00 78.44 103 GLY A C 1
ATOM 800 O O . GLY A 1 103 ? 2.216 -1.308 -11.808 1.00 78.44 103 GLY A O 1
ATOM 801 N N . GLN A 1 104 ? 3.264 -1.347 -13.797 1.00 77.81 104 GLN A N 1
ATOM 802 C CA . GLN A 1 104 ? 2.281 -2.212 -14.466 1.00 77.81 104 GLN A CA 1
ATOM 803 C C . GLN A 1 104 ? 2.296 -3.651 -13.924 1.00 77.81 104 GLN A C 1
ATOM 805 O O . GLN A 1 104 ? 1.229 -4.221 -13.690 1.00 77.81 104 GLN A O 1
ATOM 810 N N . ASP A 1 105 ? 3.474 -4.206 -13.632 1.00 81.19 105 ASP A N 1
ATOM 811 C CA . ASP A 1 105 ? 3.623 -5.578 -13.123 1.00 81.19 105 ASP A CA 1
ATOM 812 C C . ASP A 1 105 ? 2.877 -5.769 -11.795 1.00 81.19 105 ASP A C 1
ATOM 814 O O . ASP A 1 105 ? 2.135 -6.736 -11.603 1.00 81.19 105 ASP A O 1
ATOM 818 N N . THR A 1 106 ? 2.990 -4.789 -10.894 1.00 82.19 106 THR A N 1
ATOM 819 C CA . THR A 1 106 ? 2.317 -4.793 -9.590 1.00 82.19 106 THR A CA 1
ATOM 820 C C . THR A 1 106 ? 0.795 -4.738 -9.732 1.00 82.19 106 THR A C 1
ATOM 822 O O . THR A 1 106 ? 0.082 -5.395 -8.971 1.00 82.19 106 THR A O 1
ATOM 825 N N . LEU A 1 107 ? 0.272 -3.991 -10.714 1.00 83.19 107 LEU A N 1
ATOM 826 C CA . LEU A 1 107 ? -1.166 -3.940 -10.992 1.00 83.19 107 LEU A CA 1
ATOM 827 C C . LEU A 1 107 ? -1.687 -5.313 -11.424 1.00 83.19 107 LEU A C 1
ATOM 829 O O . LEU A 1 107 ? -2.694 -5.785 -10.889 1.00 83.19 107 LEU A O 1
ATOM 833 N N . VAL A 1 108 ? -0.995 -5.948 -12.372 1.00 83.94 108 VAL A N 1
ATOM 834 C CA . VAL A 1 108 ? -1.373 -7.265 -12.893 1.00 83.94 108 VAL A CA 1
ATOM 835 C C . VAL A 1 108 ? -1.314 -8.310 -11.782 1.00 83.94 108 VAL A C 1
ATOM 837 O O . VAL A 1 108 ? -2.272 -9.060 -11.601 1.00 83.94 108 VAL A O 1
ATOM 840 N N . MET A 1 109 ? -0.248 -8.316 -10.980 1.00 83.50 109 MET A N 1
ATOM 841 C CA . MET A 1 109 ? -0.112 -9.232 -9.847 1.00 83.50 109 MET A CA 1
ATOM 842 C C . MET A 1 109 ? -1.210 -9.025 -8.803 1.00 83.50 109 MET A C 1
ATOM 844 O O . MET A 1 109 ? -1.838 -9.995 -8.380 1.00 83.50 109 MET A O 1
ATOM 848 N N . ASN A 1 110 ? -1.510 -7.777 -8.433 1.00 84.88 110 ASN A N 1
ATOM 849 C CA . ASN A 1 110 ? -2.588 -7.468 -7.494 1.00 84.88 110 ASN A CA 1
ATOM 850 C C . ASN A 1 110 ? -3.954 -7.947 -8.020 1.00 84.88 110 ASN A C 1
ATOM 852 O O . ASN A 1 110 ? -4.735 -8.550 -7.283 1.00 84.88 110 ASN A O 1
ATOM 856 N N . TRP A 1 111 ? -4.235 -7.753 -9.312 1.00 84.81 111 TRP A N 1
ATOM 857 C CA . TRP A 1 111 ? -5.450 -8.279 -9.939 1.00 84.81 111 TRP A CA 1
ATOM 858 C C . TRP A 1 111 ? -5.503 -9.804 -9.949 1.00 84.81 111 TRP A C 1
ATOM 860 O O . TRP A 1 111 ? -6.538 -10.368 -9.603 1.00 84.81 111 TRP A O 1
ATOM 870 N N . LEU A 1 112 ? -4.414 -10.485 -10.306 1.00 87.25 112 LEU A N 1
ATOM 871 C CA . LEU A 1 112 ? -4.357 -11.949 -10.305 1.00 87.25 112 LEU A CA 1
ATOM 872 C C . LEU A 1 112 ? -4.562 -12.514 -8.894 1.00 87.25 112 LEU A C 1
ATOM 874 O O . LEU A 1 112 ? -5.333 -13.459 -8.715 1.00 87.25 112 LEU A O 1
ATOM 878 N N . VAL A 1 113 ? -3.950 -11.896 -7.879 1.00 88.31 113 VAL A N 1
ATOM 879 C CA . VAL A 1 113 ? -4.158 -12.259 -6.472 1.00 88.31 113 VAL A CA 1
ATOM 880 C C . VAL A 1 113 ? -5.624 -12.077 -6.075 1.00 88.31 113 VAL A C 1
ATOM 882 O O . VAL A 1 113 ? -6.199 -12.988 -5.477 1.00 88.31 113 VAL A O 1
ATOM 885 N N . ALA A 1 114 ? -6.242 -10.951 -6.443 1.00 84.94 114 ALA A N 1
ATOM 886 C CA . ALA A 1 114 ? -7.640 -10.660 -6.130 1.00 84.94 114 ALA A CA 1
ATOM 887 C C . ALA A 1 114 ? -8.624 -11.610 -6.837 1.00 84.94 114 ALA A C 1
ATOM 889 O O . ALA A 1 114 ? -9.617 -12.025 -6.244 1.00 84.94 114 ALA A O 1
ATOM 890 N N . LEU A 1 115 ? -8.349 -11.980 -8.091 1.00 85.69 115 LEU A N 1
ATOM 891 C CA . LEU A 1 115 ? -9.214 -12.844 -8.899 1.00 85.69 115 LEU A CA 1
ATOM 892 C C . LEU A 1 115 ? -9.144 -14.314 -8.478 1.00 85.69 115 LEU A C 1
ATOM 894 O O . LEU A 1 115 ? -10.174 -14.981 -8.396 1.00 85.69 115 LEU A O 1
ATOM 898 N N . PHE A 1 116 ? -7.940 -14.824 -8.216 1.00 86.62 116 PHE A N 1
ATOM 899 C CA . PHE A 1 116 ? -7.718 -16.243 -7.916 1.00 86.62 116 PHE A CA 1
ATOM 900 C C . PHE A 1 116 ? -7.589 -16.539 -6.415 1.00 86.62 116 PHE A C 1
ATOM 902 O O . PHE A 1 116 ? -7.394 -17.693 -6.017 1.00 86.62 116 PHE A O 1
ATOM 909 N N . GLY A 1 117 ? -7.732 -15.516 -5.568 1.00 83.38 117 GLY A N 1
ATOM 910 C CA . GLY A 1 117 ? -7.655 -15.637 -4.112 1.00 83.38 117 GLY A CA 1
ATOM 911 C C . GLY A 1 117 ? -6.273 -16.078 -3.634 1.00 83.38 117 GLY A C 1
ATOM 912 O O . GLY A 1 117 ? -6.169 -16.874 -2.704 1.00 83.38 117 GLY A O 1
ATOM 913 N N . GLY A 1 118 ? -5.213 -15.634 -4.314 1.00 83.69 118 GLY A N 1
ATOM 914 C CA . GLY A 1 118 ? -3.840 -16.025 -3.994 1.00 83.69 118 GLY A CA 1
ATOM 915 C C . GLY A 1 118 ? -3.503 -17.490 -4.301 1.00 83.69 118 GLY A C 1
ATOM 916 O O . GLY A 1 118 ? -2.612 -18.043 -3.670 1.00 83.69 118 GLY A O 1
ATOM 917 N N . ARG A 1 119 ? -4.206 -18.158 -5.222 1.00 86.88 119 ARG A N 1
ATOM 918 C CA . ARG A 1 119 ? -3.893 -19.537 -5.641 1.00 86.88 119 ARG A CA 1
ATOM 919 C C . ARG A 1 119 ? -3.341 -19.571 -7.061 1.00 86.88 119 ARG A C 1
ATOM 921 O O . ARG A 1 119 ? -3.779 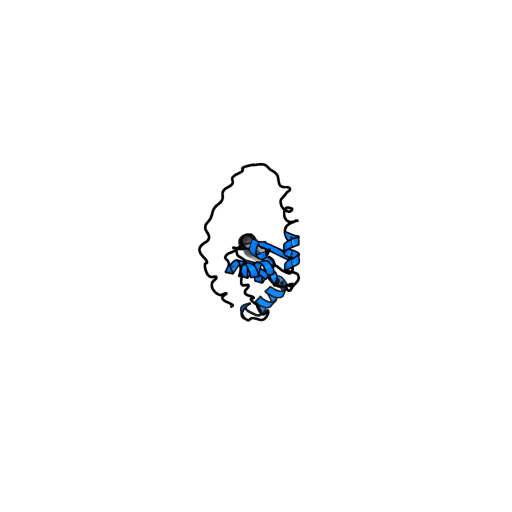-18.796 -7.903 1.00 86.88 119 ARG A O 1
ATOM 928 N N . GLY A 1 120 ? -2.437 -20.513 -7.316 1.00 88.81 120 GLY A N 1
ATOM 929 C CA . GLY A 1 120 ? -1.820 -20.730 -8.622 1.00 88.81 120 GLY A CA 1
ATOM 930 C C . GLY A 1 120 ? -0.476 -20.025 -8.792 1.00 88.81 120 GLY A C 1
ATOM 931 O O . GLY A 1 120 ? 0.105 -19.479 -7.849 1.00 88.81 120 GLY A O 1
ATOM 932 N N . TYR A 1 121 ? 0.011 -20.063 -10.024 1.00 89.62 121 TYR A N 1
ATOM 933 C CA . TYR A 1 121 ? 1.340 -19.630 -10.423 1.00 89.62 121 TYR A CA 1
ATOM 934 C C . TYR A 1 121 ? 1.243 -18.665 -11.604 1.00 89.62 121 TYR A C 1
ATOM 936 O O . TYR A 1 121 ? 0.396 -18.824 -12.488 1.00 89.62 121 TYR A O 1
ATOM 944 N N . VAL A 1 122 ? 2.122 -17.667 -11.610 1.00 89.44 122 VAL A N 1
ATOM 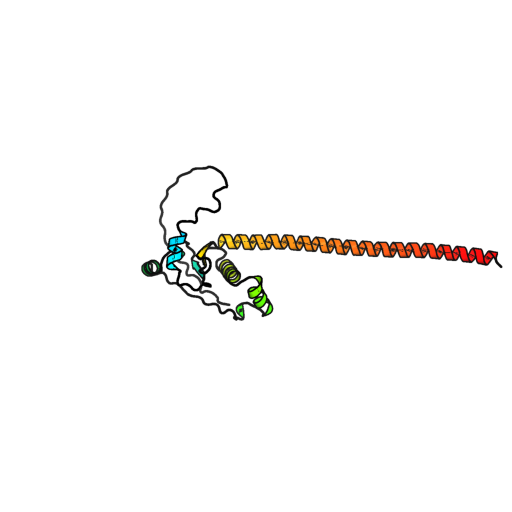945 C CA . VAL A 1 122 ? 2.215 -16.655 -12.663 1.00 89.44 122 VAL A CA 1
ATOM 946 C C . VAL A 1 122 ? 3.626 -16.650 -13.212 1.00 89.44 122 VAL A C 1
ATOM 948 O O . VAL A 1 122 ? 4.570 -16.494 -12.451 1.00 89.44 122 VAL A O 1
ATOM 951 N N . TYR A 1 123 ? 3.777 -16.800 -14.519 1.00 86.81 123 TYR A N 1
ATOM 952 C CA . TYR A 1 123 ? 5.049 -16.596 -15.200 1.00 86.81 123 TYR A CA 1
ATOM 953 C C . TYR A 1 123 ? 5.083 -15.185 -15.786 1.00 86.81 123 TYR A C 1
ATOM 955 O O . TYR A 1 123 ? 4.166 -14.810 -16.525 1.00 86.81 123 TYR A O 1
ATOM 963 N N . ALA A 1 124 ? 6.111 -14.414 -15.438 1.00 85.81 124 ALA A N 1
ATOM 964 C CA . ALA A 1 124 ? 6.345 -13.084 -15.989 1.00 85.81 124 ALA A CA 1
ATOM 965 C C . ALA A 1 124 ? 7.404 -13.163 -17.092 1.00 85.81 124 ALA A C 1
ATOM 967 O O . ALA A 1 124 ? 8.513 -13.640 -16.853 1.00 85.81 124 ALA A O 1
ATOM 968 N N . SER A 1 125 ? 7.074 -12.682 -18.293 1.00 81.88 125 SER A N 1
ATOM 969 C CA . SER A 1 125 ? 8.001 -12.737 -19.430 1.00 81.88 125 SER A CA 1
ATOM 970 C C . SER A 1 125 ? 9.248 -11.873 -19.205 1.00 81.88 125 SER A C 1
ATOM 972 O O . SER A 1 125 ? 10.359 -12.330 -19.459 1.00 81.88 125 SER A O 1
ATOM 974 N N . GLY A 1 126 ? 9.078 -10.665 -18.654 1.00 78.12 126 GLY A N 1
ATOM 975 C CA . GLY A 1 126 ? 10.171 -9.710 -18.448 1.00 78.12 126 GLY A CA 1
ATOM 976 C C . GLY A 1 126 ? 11.250 -10.178 -17.466 1.00 78.12 126 GLY A C 1
ATOM 977 O O . GLY A 1 126 ? 12.434 -10.005 -17.740 1.00 78.12 126 GLY A O 1
ATOM 978 N N . SER A 1 127 ? 10.872 -10.811 -16.348 1.00 76.88 127 SER A N 1
ATOM 979 C CA . SER A 1 127 ? 11.839 -11.363 -15.382 1.00 76.88 127 SER A CA 1
ATOM 980 C C . SER A 1 127 ? 12.206 -12.825 -15.644 1.00 76.88 127 SER A C 1
ATOM 982 O O . SER A 1 127 ? 13.175 -13.312 -15.071 1.00 76.88 127 SER A O 1
ATOM 984 N N . ARG A 1 128 ? 11.465 -13.523 -16.520 1.00 80.00 128 ARG A N 1
ATOM 985 C CA . ARG A 1 128 ? 11.594 -14.967 -16.802 1.00 80.00 128 ARG A CA 1
ATOM 986 C C . ARG A 1 128 ? 11.455 -15.847 -15.557 1.00 80.00 128 ARG A C 1
ATOM 988 O O . ARG A 1 128 ? 12.019 -16.937 -15.482 1.00 80.00 128 ARG A O 1
ATOM 995 N N . GLU A 1 129 ? 10.675 -15.391 -14.584 1.00 82.56 129 GLU A N 1
ATOM 996 C CA . GLU A 1 129 ? 10.466 -16.086 -13.315 1.00 82.56 129 GLU A CA 1
ATOM 997 C C . GLU A 1 129 ? 9.010 -16.525 -13.137 1.00 82.56 129 GLU A C 1
ATOM 999 O O . GLU A 1 129 ? 8.065 -15.887 -13.611 1.00 82.56 129 GLU A O 1
ATOM 1004 N N . VAL A 1 130 ? 8.830 -17.639 -12.417 1.00 85.62 130 VAL A N 1
ATOM 1005 C CA . VAL A 1 130 ? 7.514 -18.122 -11.983 1.00 85.62 130 VAL A CA 1
ATOM 1006 C C . VAL A 1 130 ? 7.268 -17.690 -10.539 1.00 85.62 130 VAL A C 1
ATOM 1008 O O . VAL A 1 130 ? 7.917 -18.176 -9.614 1.00 85.62 130 VAL A O 1
ATOM 1011 N N . TYR A 1 131 ? 6.265 -16.847 -10.339 1.00 86.69 131 TYR A N 1
ATOM 1012 C CA . TYR A 1 131 ? 5.807 -16.373 -9.040 1.00 86.69 131 TYR A CA 1
ATOM 1013 C C . TYR A 1 131 ? 4.634 -17.203 -8.518 1.00 86.69 131 TYR A C 1
ATOM 1015 O O . TYR A 1 131 ? 3.732 -17.594 -9.261 1.00 86.69 131 TYR A O 1
ATOM 1023 N N . ASN A 1 132 ? 4.618 -17.451 -7.208 1.00 89.50 132 ASN A N 1
ATOM 1024 C CA . ASN A 1 132 ? 3.497 -18.095 -6.530 1.00 89.50 132 ASN A CA 1
ATOM 1025 C C . ASN A 1 132 ? 2.547 -17.029 -5.964 1.00 89.50 132 ASN A C 1
ATOM 1027 O O . ASN A 1 132 ? 2.941 -16.211 -5.130 1.00 89.50 132 ASN A O 1
ATOM 1031 N N . LEU A 1 133 ? 1.275 -17.072 -6.362 1.00 88.25 133 LEU A N 1
ATOM 1032 C CA . LEU A 1 133 ? 0.275 -16.097 -5.917 1.00 88.25 133 LEU A CA 1
ATOM 1033 C C . LEU A 1 133 ? -0.027 -16.185 -4.416 1.00 88.25 133 LEU A C 1
ATOM 1035 O O . LEU A 1 133 ? -0.450 -15.191 -3.826 1.00 88.25 133 LEU A O 1
ATOM 1039 N N . SER A 1 134 ? 0.213 -17.337 -3.783 1.00 87.38 134 SER A N 1
ATOM 1040 C CA . SER A 1 134 ? -0.015 -17.512 -2.340 1.00 87.38 134 SER A CA 1
ATOM 1041 C C . SER A 1 134 ? 1.014 -16.763 -1.508 1.00 87.38 134 SER A C 1
ATOM 1043 O O . SER A 1 134 ? 0.699 -16.229 -0.449 1.00 87.38 134 SER A O 1
ATOM 1045 N N . GLN A 1 135 ? 2.235 -16.659 -2.025 1.00 83.69 135 GLN A N 1
ATOM 1046 C CA . GLN A 1 135 ? 3.280 -15.856 -1.422 1.00 83.69 135 GLN A CA 1
ATOM 1047 C C . GLN A 1 135 ? 2.968 -14.361 -1.601 1.00 83.69 135 GLN A C 1
ATOM 1049 O O . GLN A 1 135 ? 3.019 -13.603 -0.635 1.00 83.69 135 GLN A O 1
ATOM 1054 N N . GLY A 1 136 ? 2.545 -13.949 -2.802 1.00 82.75 136 GLY A N 1
ATOM 1055 C CA . GLY A 1 136 ? 2.122 -12.570 -3.069 1.00 82.75 136 GLY A CA 1
ATOM 1056 C C . GLY A 1 136 ? 0.953 -12.110 -2.190 1.00 82.75 136 GLY A C 1
ATOM 1057 O O . GLY A 1 136 ? 1.000 -11.021 -1.621 1.00 82.75 136 GLY A O 1
ATOM 1058 N N . SER A 1 137 ? -0.071 -12.951 -2.008 1.00 85.19 137 SER A N 1
ATOM 1059 C CA . SER A 1 137 ? -1.234 -12.616 -1.173 1.00 85.19 137 SER A CA 1
ATOM 1060 C C . SER A 1 137 ? -0.868 -12.450 0.302 1.00 85.19 137 SER A C 1
ATOM 1062 O O . SER A 1 137 ? -1.341 -11.517 0.953 1.00 85.19 137 SER A O 1
ATOM 1064 N N . GLN A 1 138 ? 0.022 -13.298 0.825 1.00 83.44 138 GLN A N 1
ATOM 1065 C CA . GLN A 1 138 ? 0.537 -13.163 2.186 1.00 83.44 138 GLN A CA 1
ATOM 1066 C C . GLN A 1 138 ? 1.311 -11.858 2.362 1.00 83.44 138 GLN A C 1
ATOM 1068 O O . GLN A 1 138 ? 1.077 -11.141 3.334 1.00 83.44 138 GLN A O 1
ATOM 1073 N N . PHE A 1 139 ? 2.180 -11.507 1.411 1.00 79.31 139 PHE A N 1
ATOM 1074 C CA . PHE A 1 139 ? 2.913 -10.244 1.461 1.00 79.31 139 PHE A CA 1
ATOM 1075 C C . PHE A 1 139 ? 1.988 -9.029 1.421 1.00 79.31 139 PHE A C 1
ATOM 1077 O O . PHE A 1 139 ? 2.162 -8.126 2.234 1.00 79.31 139 PHE A O 1
ATOM 1084 N N . MET A 1 140 ? 0.978 -9.012 0.548 1.00 78.88 140 MET A N 1
ATOM 1085 C CA . MET A 1 140 ? 0.031 -7.893 0.479 1.00 78.88 140 MET A CA 1
ATOM 1086 C C . MET A 1 140 ? -0.791 -7.745 1.764 1.00 78.88 140 MET A C 1
ATOM 1088 O O . MET A 1 140 ? -0.951 -6.633 2.269 1.00 78.88 140 MET A O 1
ATOM 1092 N N . ASN A 1 141 ? -1.259 -8.858 2.333 1.00 81.00 141 ASN A N 1
ATOM 1093 C CA . ASN A 1 141 ? -2.015 -8.844 3.586 1.00 81.00 141 ASN A CA 1
ATOM 1094 C C . ASN A 1 141 ? -1.157 -8.357 4.762 1.00 81.00 141 ASN A C 1
ATOM 1096 O O . ASN A 1 141 ? -1.593 -7.512 5.547 1.00 81.00 141 ASN A O 1
ATOM 1100 N N . ASN A 1 142 ? 0.082 -8.844 4.855 1.00 81.06 142 ASN A N 1
ATOM 1101 C CA . ASN A 1 142 ? 1.017 -8.431 5.896 1.00 81.06 142 ASN A CA 1
ATOM 1102 C C . ASN A 1 142 ? 1.418 -6.961 5.734 1.00 81.06 142 ASN A C 1
ATOM 1104 O O . ASN A 1 142 ? 1.424 -6.223 6.715 1.00 81.06 142 ASN A O 1
ATOM 1108 N N . ALA A 1 143 ? 1.686 -6.513 4.504 1.00 76.56 143 ALA A N 1
ATOM 1109 C CA . ALA A 1 143 ? 2.008 -5.122 4.215 1.00 76.56 143 ALA A CA 1
ATOM 1110 C C . ALA A 1 143 ? 0.864 -4.194 4.635 1.00 76.56 143 ALA A C 1
ATOM 1112 O O . ALA A 1 143 ? 1.103 -3.227 5.349 1.00 76.56 143 ALA A O 1
ATOM 1113 N N . HIS A 1 144 ? -0.384 -4.507 4.277 1.00 77.06 144 HIS A N 1
ATOM 1114 C CA . HIS A 1 144 ? -1.534 -3.695 4.679 1.00 77.06 144 HIS A CA 1
ATOM 1115 C C . HIS A 1 144 ? -1.660 -3.586 6.209 1.00 77.06 144 HIS A C 1
ATOM 1117 O O . HIS A 1 144 ? -1.904 -2.502 6.742 1.00 77.06 144 HIS A O 1
ATOM 1123 N N . MET A 1 145 ? -1.438 -4.691 6.927 1.00 77.81 145 MET A N 1
ATOM 1124 C CA . MET A 1 145 ? -1.481 -4.702 8.389 1.00 77.81 145 MET A CA 1
ATOM 1125 C C . MET A 1 145 ? -0.346 -3.875 9.017 1.00 77.81 145 MET A C 1
ATOM 1127 O O . MET A 1 145 ? -0.589 -3.098 9.941 1.00 77.81 145 MET A O 1
ATOM 1131 N N . GLU A 1 146 ? 0.883 -4.010 8.520 1.00 79.88 146 GLU A N 1
ATOM 1132 C CA . GLU A 1 146 ? 2.048 -3.282 9.036 1.00 79.88 146 GLU A CA 1
ATOM 1133 C C . GLU A 1 146 ? 1.979 -1.782 8.712 1.00 79.88 146 GLU A C 1
ATOM 1135 O O . GLU A 1 146 ? 2.197 -0.948 9.594 1.00 79.88 146 GLU A O 1
ATOM 1140 N N . TYR A 1 147 ? 1.564 -1.412 7.495 1.00 81.69 147 TYR A N 1
ATOM 1141 C CA . TYR A 1 147 ? 1.309 -0.013 7.137 1.00 81.69 147 TYR A CA 1
ATOM 1142 C C . TYR A 1 147 ? 0.204 0.602 8.000 1.00 81.69 147 TYR A C 1
ATOM 1144 O O . TYR A 1 147 ? 0.366 1.723 8.484 1.00 81.69 147 TYR A O 1
ATOM 1152 N N . GLY A 1 148 ? -0.887 -0.129 8.252 1.00 83.44 148 GLY A N 1
ATOM 1153 C CA . GLY A 1 148 ? -1.966 0.331 9.127 1.00 83.44 148 GLY A CA 1
ATOM 1154 C C . GLY A 1 148 ? -1.475 0.656 10.540 1.00 83.44 148 GLY A C 1
ATOM 1155 O O . GLY A 1 148 ? -1.784 1.723 11.073 1.00 83.44 148 GLY A O 1
ATOM 1156 N N . LYS A 1 149 ? -0.642 -0.214 11.126 1.00 85.94 149 LYS A N 1
ATOM 1157 C CA . LYS A 1 149 ? -0.029 0.025 12.444 1.00 85.94 149 LYS A CA 1
ATOM 1158 C C . LYS A 1 149 ? 0.901 1.238 12.443 1.00 85.94 149 LYS A C 1
ATOM 1160 O O . LYS A 1 149 ? 0.833 2.056 13.358 1.00 85.94 149 LYS A O 1
ATOM 1165 N N . LEU A 1 150 ? 1.754 1.373 11.426 1.00 84.12 150 LEU A N 1
ATOM 1166 C CA . LEU A 1 150 ? 2.698 2.489 11.312 1.00 84.12 150 LEU A CA 1
ATOM 1167 C C . LEU A 1 150 ? 1.974 3.834 11.202 1.00 84.12 150 LEU A C 1
ATOM 1169 O O . LEU A 1 150 ? 2.328 4.783 11.903 1.00 84.12 150 LEU A O 1
ATOM 1173 N N . VAL A 1 151 ? 0.941 3.911 10.361 1.00 89.88 151 VAL A N 1
ATOM 1174 C CA . VAL A 1 151 ? 0.136 5.127 10.192 1.00 89.88 151 VAL A CA 1
ATOM 1175 C C . VAL A 1 151 ? -0.621 5.457 11.476 1.00 89.88 151 VAL A C 1
ATOM 1177 O O . VAL A 1 151 ? -0.586 6.606 11.914 1.00 89.88 151 VAL A O 1
ATOM 1180 N N . ALA A 1 152 ? -1.236 4.463 12.126 1.00 90.44 152 ALA A N 1
ATOM 1181 C CA . ALA A 1 152 ? -1.934 4.661 13.394 1.00 90.44 152 ALA A CA 1
ATOM 1182 C C . ALA A 1 152 ? -0.996 5.188 14.494 1.00 90.44 152 ALA A C 1
ATOM 1184 O O . ALA A 1 152 ? -1.354 6.117 15.215 1.00 90.44 152 ALA A O 1
ATOM 1185 N N . LEU A 1 153 ? 0.227 4.655 14.585 1.00 90.38 153 LEU A N 1
ATOM 1186 C CA . LEU A 1 153 ? 1.224 5.108 15.556 1.00 90.38 153 LEU A CA 1
ATOM 1187 C C . LEU A 1 153 ? 1.673 6.546 15.275 1.00 90.38 153 LEU A C 1
ATOM 1189 O O . LEU A 1 153 ? 1.704 7.371 16.187 1.00 90.38 153 LEU A O 1
ATOM 1193 N N . LYS A 1 154 ? 1.986 6.874 14.016 1.00 91.75 154 LYS A N 1
ATOM 1194 C CA . LYS A 1 154 ? 2.371 8.238 13.614 1.00 91.75 154 LYS A CA 1
ATOM 1195 C C . LYS A 1 154 ? 1.256 9.239 13.911 1.00 91.75 154 LYS A C 1
ATOM 1197 O O . LYS A 1 154 ? 1.526 10.295 14.475 1.00 91.75 154 LYS A O 1
ATOM 1202 N N . PHE A 1 155 ? 0.016 8.892 13.575 1.00 94.19 155 PHE A N 1
ATOM 1203 C CA . PHE A 1 155 ? -1.145 9.735 13.843 1.00 94.19 155 PHE A CA 1
ATOM 1204 C C . PHE A 1 155 ? -1.391 9.904 15.346 1.00 94.19 155 PHE A C 1
ATOM 1206 O O . PHE A 1 155 ? -1.614 11.021 15.799 1.00 94.19 155 PHE A O 1
ATOM 1213 N N . GLY A 1 156 ? -1.252 8.834 16.134 1.00 93.12 156 GLY A N 1
ATOM 1214 C CA . GLY A 1 156 ? -1.337 8.897 17.593 1.00 93.12 156 GLY A CA 1
ATOM 1215 C C . GLY A 1 156 ? -0.330 9.879 18.194 1.00 93.12 156 GLY A C 1
ATOM 1216 O O . GLY A 1 156 ? -0.715 10.750 18.969 1.00 93.12 156 GLY A O 1
ATOM 1217 N N . VAL A 1 157 ? 0.938 9.810 17.770 1.00 95.38 157 VAL A N 1
ATOM 1218 C CA . VAL A 1 157 ? 1.987 10.745 18.217 1.00 95.38 157 VAL A CA 1
ATOM 1219 C C . VAL A 1 157 ? 1.651 12.190 17.843 1.00 95.38 157 VAL A C 1
ATOM 1221 O O . VAL A 1 157 ? 1.812 13.087 18.672 1.00 95.38 157 VAL A O 1
ATOM 1224 N N . LEU A 1 158 ? 1.154 12.424 16.625 1.00 95.12 158 LEU A N 1
ATOM 1225 C CA . LEU A 1 158 ? 0.723 13.755 16.193 1.00 95.12 158 LEU A CA 1
ATOM 1226 C C . LEU A 1 158 ? -0.431 14.274 17.059 1.00 95.12 158 LEU A C 1
ATOM 1228 O O . LEU A 1 158 ? -0.340 15.384 17.575 1.00 95.12 158 LEU A O 1
ATOM 1232 N N . CYS A 1 159 ? -1.464 13.462 17.300 1.00 93.56 159 CYS A N 1
ATOM 1233 C CA . CYS A 1 159 ? -2.587 13.833 18.160 1.00 93.56 159 CYS A CA 1
ATOM 1234 C C . CYS A 1 159 ? -2.140 14.172 19.586 1.00 93.56 159 CYS A C 1
ATOM 1236 O O . CYS A 1 159 ? -2.542 15.206 20.120 1.00 93.56 159 CYS A O 1
ATOM 1238 N N . THR A 1 160 ? -1.288 13.342 20.197 1.00 95.62 160 THR A N 1
ATOM 1239 C CA . THR A 1 160 ? -0.753 13.604 21.540 1.00 95.62 160 THR A CA 1
ATOM 1240 C C . THR A 1 160 ? 0.065 14.894 21.568 1.00 95.62 160 THR A C 1
ATOM 1242 O O . THR A 1 160 ? -0.113 15.707 22.471 1.00 95.62 160 THR A O 1
ATOM 1245 N N . SER A 1 161 ? 0.920 15.119 20.567 1.00 96.69 161 SER A N 1
ATOM 1246 C CA . SER A 1 161 ? 1.727 16.337 20.461 1.00 96.69 161 SER A CA 1
ATOM 1247 C C . SER A 1 161 ? 0.856 17.592 20.343 1.00 96.69 161 SER A C 1
ATOM 1249 O O . SER A 1 161 ? 1.048 18.540 21.105 1.00 96.69 161 SER A O 1
ATOM 1251 N N . THR A 1 162 ? -0.150 17.583 19.462 1.00 93.00 162 THR A N 1
ATOM 1252 C CA . THR A 1 162 ? -1.085 18.706 19.298 1.00 93.00 162 THR A CA 1
ATOM 1253 C C . THR A 1 162 ? -1.890 18.968 20.569 1.00 93.00 162 THR A C 1
ATOM 1255 O O . THR A 1 162 ? -2.047 20.120 20.972 1.00 93.00 162 THR A O 1
ATOM 1258 N N . PHE A 1 163 ? -2.366 17.915 21.234 1.00 94.88 163 PHE A N 1
ATOM 1259 C CA . PHE A 1 163 ? -3.122 18.036 22.478 1.00 94.88 163 PHE A CA 1
ATOM 1260 C C . PHE A 1 163 ? -2.285 18.644 23.611 1.00 94.88 163 PHE A C 1
ATOM 1262 O O . PHE A 1 163 ? -2.722 19.590 24.265 1.00 94.88 163 PHE A O 1
ATOM 1269 N N . LEU A 1 164 ? -1.062 18.145 23.814 1.00 93.81 164 LEU A N 1
ATOM 1270 C CA . LEU A 1 164 ? -0.152 18.671 24.834 1.00 93.81 164 LEU A CA 1
ATOM 1271 C C . LEU A 1 164 ? 0.235 20.120 24.557 1.00 93.81 164 LEU A C 1
ATOM 1273 O O . LEU A 1 164 ? 0.289 20.924 25.489 1.00 93.81 164 LEU A O 1
ATOM 1277 N N . PHE A 1 165 ? 0.464 20.470 23.291 1.00 94.31 165 PHE A N 1
ATOM 1278 C CA . PHE A 1 165 ? 0.721 21.850 22.902 1.00 94.31 165 PHE A CA 1
ATOM 1279 C C . PHE A 1 165 ? -0.457 22.749 23.284 1.00 94.31 165 PHE A C 1
ATOM 1281 O O . PHE A 1 165 ? -0.269 23.741 23.985 1.00 94.31 165 PHE A O 1
ATOM 1288 N N . PHE A 1 166 ? -1.679 22.351 22.927 1.00 94.88 166 PHE A N 1
ATOM 1289 C CA . PHE A 1 166 ? -2.882 23.114 23.247 1.00 94.88 166 PHE A CA 1
ATOM 1290 C C . PHE A 1 166 ? -3.082 23.303 24.758 1.00 94.88 166 PHE A C 1
ATOM 1292 O O . PHE A 1 166 ? -3.337 24.424 25.204 1.00 94.88 166 PHE A O 1
ATOM 1299 N N . ILE A 1 167 ? -2.920 22.245 25.562 1.00 95.31 167 ILE A N 1
ATOM 1300 C CA . ILE A 1 167 ? -3.008 22.344 27.027 1.00 95.31 167 ILE A CA 1
ATOM 1301 C C . ILE A 1 167 ? -1.938 23.279 27.575 1.00 95.31 167 ILE A C 1
ATOM 1303 O O . ILE A 1 167 ? -2.250 24.138 28.395 1.00 95.31 167 ILE A O 1
ATOM 1307 N N . THR A 1 168 ? -0.696 23.143 27.114 1.00 95.69 168 THR A N 1
ATOM 1308 C CA . THR A 1 168 ? 0.416 23.977 27.581 1.00 95.69 168 THR A CA 1
ATOM 1309 C C . THR A 1 168 ? 0.150 25.447 27.270 1.00 95.69 168 THR A C 1
ATOM 1311 O O . THR A 1 168 ? 0.249 26.288 28.158 1.00 95.69 168 THR A O 1
ATOM 1314 N N . THR A 1 169 ? -0.275 25.767 26.044 1.00 95.69 169 THR A N 1
ATOM 1315 C CA . THR A 1 169 ? -0.651 27.132 25.648 1.00 95.69 169 THR A CA 1
ATOM 1316 C C . THR A 1 169 ? -1.824 27.664 26.468 1.00 95.69 169 THR A C 1
ATOM 1318 O O . THR A 1 169 ? -1.790 28.811 26.917 1.00 95.69 169 THR A O 1
ATOM 1321 N N . THR A 1 170 ? -2.847 26.841 26.704 1.00 94.94 170 THR A N 1
ATOM 1322 C CA . THR A 1 170 ? -4.021 27.214 27.507 1.00 94.94 170 THR A CA 1
ATOM 1323 C C . THR A 1 170 ? -3.622 27.518 28.948 1.00 94.94 170 THR A C 1
ATOM 1325 O O . THR A 1 170 ? -3.972 28.570 29.482 1.00 94.94 170 THR A O 1
ATOM 1328 N N . LEU A 1 171 ? -2.829 26.637 29.559 1.00 93.31 171 LEU A N 1
ATOM 1329 C CA . LEU A 1 171 ? -2.361 26.770 30.935 1.00 93.31 171 LEU A CA 1
ATOM 1330 C C . LEU A 1 171 ? -1.486 28.015 31.095 1.00 93.31 171 LEU A C 1
ATOM 1332 O O . LEU A 1 171 ? -1.750 28.829 31.974 1.00 93.31 171 LEU A O 1
ATOM 1336 N N . VAL A 1 172 ? -0.521 28.225 30.195 1.00 94.88 172 VAL A N 1
ATOM 1337 C CA . VAL A 1 172 ? 0.322 29.431 30.188 1.00 94.88 172 VAL A CA 1
ATOM 1338 C C . VAL A 1 172 ? -0.527 30.697 30.056 1.00 94.88 172 VAL A C 1
ATOM 1340 O O . VAL A 1 172 ? -0.297 31.664 30.780 1.00 94.88 172 VAL A O 1
ATOM 1343 N N . SER A 1 173 ? -1.539 30.692 29.186 1.00 91.31 173 SER A N 1
ATOM 1344 C CA . SER A 1 173 ? -2.432 31.844 29.000 1.00 91.31 173 SER A CA 1
ATOM 1345 C C . SER A 1 173 ? -3.204 32.183 30.277 1.00 91.31 173 SER A C 1
ATOM 1347 O O . SER A 1 173 ? -3.322 33.357 30.634 1.00 91.31 173 SER A O 1
ATOM 1349 N N . PHE A 1 174 ? -3.684 31.169 31.003 1.00 90.88 174 PHE A N 1
ATOM 1350 C CA . PHE A 1 174 ? -4.322 31.367 32.304 1.00 90.88 174 PHE A CA 1
ATOM 1351 C C . PHE A 1 174 ? -3.344 31.899 33.345 1.00 90.88 174 PHE A C 1
ATOM 1353 O O . PHE A 1 174 ? -3.642 32.894 34.002 1.00 90.88 174 PHE A O 1
ATOM 1360 N N . THR A 1 175 ? -2.158 31.301 33.457 1.00 87.94 175 THR A N 1
ATOM 1361 C CA . THR A 1 175 ? -1.137 31.741 34.414 1.00 87.94 175 THR A CA 1
ATOM 1362 C C . THR A 1 175 ? -0.722 33.192 34.172 1.00 87.94 175 THR A C 1
ATOM 1364 O O . THR A 1 175 ? -0.606 33.962 35.126 1.00 87.94 175 THR A O 1
ATOM 1367 N N . LEU A 1 176 ? -0.540 33.605 32.914 1.00 88.06 176 LEU A N 1
ATOM 1368 C CA . LEU A 1 176 ? -0.228 34.995 32.577 1.00 88.06 176 LEU A CA 1
ATOM 1369 C C . LEU A 1 176 ? -1.373 35.934 32.950 1.00 88.06 176 LEU A C 1
ATOM 1371 O O . LEU A 1 176 ? -1.120 36.972 33.558 1.00 88.06 176 LEU A O 1
ATOM 1375 N N . ARG A 1 177 ? -2.622 35.559 32.656 1.00 84.88 177 ARG A N 1
ATOM 1376 C CA . ARG A 1 177 ? -3.795 36.366 33.007 1.00 84.88 177 ARG A CA 1
ATOM 1377 C C . ARG A 1 177 ? -3.935 36.535 34.519 1.00 84.88 177 ARG A C 1
ATOM 1379 O O . ARG A 1 177 ? -4.133 37.653 34.987 1.00 84.88 177 ARG A O 1
ATOM 1386 N N . GLU A 1 178 ? -3.767 35.462 35.286 1.00 83.69 178 GLU A N 1
ATOM 1387 C CA . GLU A 1 178 ? -3.819 35.517 36.750 1.00 83.69 178 GLU A CA 1
ATOM 1388 C C . GLU A 1 178 ? -2.667 36.335 37.346 1.00 83.69 178 GLU A C 1
ATOM 1390 O O . GLU A 1 178 ? -2.872 37.113 38.281 1.00 83.69 178 GLU A O 1
ATOM 1395 N N . THR A 1 179 ? -1.456 36.195 36.799 1.00 84.06 179 THR A N 1
ATOM 1396 C CA . THR A 1 179 ? -0.283 36.956 37.258 1.00 84.06 179 THR A CA 1
ATOM 1397 C C . THR A 1 179 ? -0.467 38.446 36.977 1.00 84.06 179 THR A C 1
ATOM 1399 O O . THR A 1 179 ? -0.232 39.276 37.857 1.00 84.06 179 THR A O 1
ATOM 1402 N N . GLN A 1 180 ? -0.955 38.789 35.782 1.00 82.50 180 GLN A N 1
ATOM 1403 C CA . GLN A 1 180 ? -1.272 40.161 35.387 1.00 82.50 180 GLN A CA 1
ATOM 1404 C C . GLN A 1 180 ? -2.361 40.767 36.275 1.00 82.50 180 GLN A C 1
ATOM 1406 O O . GLN A 1 180 ? -2.215 41.900 36.726 1.00 82.50 180 GLN A O 1
ATOM 1411 N N . GLU A 1 181 ? -3.420 40.018 36.585 1.00 83.50 181 GLU A N 1
ATOM 1412 C CA . GLU A 1 181 ? -4.513 40.505 37.428 1.00 83.50 181 GLU A CA 1
ATOM 1413 C C . GLU A 1 181 ? -4.045 40.805 38.860 1.00 83.50 181 GLU A C 1
ATOM 1415 O O . GLU A 1 181 ? -4.396 41.839 39.435 1.00 83.50 181 GLU A O 1
ATOM 1420 N N . ARG A 1 182 ? -3.203 39.937 39.434 1.00 80.12 182 ARG A N 1
ATOM 1421 C CA . ARG A 1 182 ? -2.610 40.163 40.760 1.00 80.12 182 ARG A CA 1
ATOM 1422 C C . ARG A 1 182 ? -1.660 41.357 40.746 1.00 80.12 182 ARG A C 1
ATOM 1424 O O . ARG A 1 182 ? -1.733 42.196 41.639 1.00 80.12 182 ARG A O 1
ATOM 1431 N N . MET A 1 183 ? -0.816 41.478 39.722 1.00 79.75 183 MET A N 1
ATOM 1432 C CA . MET A 1 183 ? 0.127 42.592 39.602 1.00 79.75 183 MET A CA 1
ATOM 1433 C C . MET A 1 183 ? -0.593 43.938 39.431 1.00 79.75 183 MET A C 1
ATOM 1435 O O . MET A 1 183 ? -0.220 44.910 40.084 1.00 79.75 183 MET A O 1
ATOM 1439 N N . LEU A 1 184 ? -1.666 43.984 38.636 1.00 80.69 184 LEU A N 1
ATOM 1440 C CA . LEU A 1 184 ? -2.487 45.182 38.435 1.00 80.69 184 LEU A CA 1
ATOM 1441 C C . LEU A 1 184 ? -3.215 45.611 39.719 1.00 80.69 184 LEU A C 1
ATOM 1443 O O . LEU A 1 184 ? -3.303 46.799 40.025 1.00 80.69 184 LEU A O 1
ATOM 1447 N N . LYS A 1 185 ? -3.689 44.647 40.516 1.00 72.50 185 LYS A N 1
ATOM 1448 C CA . LYS A 1 185 ? -4.271 44.920 41.839 1.00 72.50 185 LYS A CA 1
ATOM 1449 C C . LYS A 1 185 ? -3.241 45.528 42.796 1.00 72.50 185 LYS A C 1
ATOM 1451 O O . LYS A 1 185 ? -3.556 46.492 43.491 1.00 72.50 185 LYS A O 1
ATOM 1456 N N . PHE A 1 186 ? -2.007 45.022 42.810 1.00 79.12 186 PHE A N 1
ATOM 1457 C CA . PHE A 1 186 ? -0.948 45.575 43.661 1.00 79.12 186 PHE A CA 1
ATOM 1458 C C . PHE A 1 186 ? -0.510 46.980 43.238 1.00 79.12 186 PHE A C 1
ATOM 1460 O O . PHE A 1 186 ? -0.358 47.847 44.098 1.00 79.12 186 PHE A O 1
ATOM 1467 N N . THR A 1 187 ? -0.342 47.241 41.939 1.00 83.50 187 THR A N 1
ATOM 1468 C CA . THR A 1 187 ? 0.032 48.582 41.458 1.00 83.50 187 THR A CA 1
ATOM 1469 C C . THR A 1 187 ? -1.064 49.608 41.730 1.00 83.50 187 THR A C 1
ATOM 1471 O O . THR A 1 187 ? -0.753 50.724 42.146 1.00 83.50 187 THR A O 1
ATOM 1474 N N . PHE A 1 188 ? -2.337 49.222 41.594 1.00 81.19 188 PHE A N 1
ATOM 1475 C CA . PHE A 1 188 ? -3.471 50.068 41.962 1.00 81.19 188 PHE A CA 1
ATOM 1476 C C . PHE A 1 188 ? -3.456 50.444 43.454 1.00 81.19 188 PHE A C 1
ATOM 1478 O O . PHE A 1 188 ? -3.555 51.625 43.796 1.00 81.19 188 PHE A O 1
ATOM 1485 N N . LEU A 1 189 ? -3.264 49.464 44.348 1.00 77.50 189 LEU A N 1
ATOM 1486 C CA . LEU A 1 189 ? -3.171 49.709 45.794 1.00 77.50 189 LEU A CA 1
ATOM 1487 C C . LEU A 1 189 ? -1.987 50.619 46.154 1.00 77.50 189 LEU A C 1
ATOM 1489 O O . LEU A 1 189 ? -2.121 51.510 46.996 1.00 77.50 189 LEU A O 1
ATOM 1493 N N . LEU A 1 190 ? -0.842 50.439 45.489 1.00 81.12 190 LEU A N 1
ATOM 1494 C CA . LEU A 1 190 ? 0.351 51.251 45.720 1.00 81.12 190 LEU A CA 1
ATOM 1495 C C . LEU A 1 190 ? 0.149 52.706 45.268 1.00 81.12 190 LEU A C 1
ATOM 1497 O O . LEU A 1 190 ? 0.478 53.631 46.009 1.00 81.12 190 LEU A O 1
ATOM 1501 N N . GLN A 1 191 ? -0.453 52.926 44.094 1.00 76.38 191 GLN A N 1
ATOM 1502 C CA . GLN A 1 191 ? -0.767 54.271 43.601 1.00 76.38 191 GLN A CA 1
ATOM 1503 C C . GLN A 1 191 ? -1.775 55.003 44.487 1.00 76.38 191 GLN A C 1
ATOM 1505 O O . GLN A 1 191 ? -1.602 56.196 44.739 1.00 76.38 191 GLN A O 1
ATOM 1510 N N . HIS A 1 192 ? -2.802 54.308 44.980 1.00 78.88 192 HIS A N 1
ATOM 1511 C CA . HIS A 1 192 ? -3.767 54.896 45.905 1.00 78.88 192 HIS A CA 1
ATOM 1512 C C . HIS A 1 192 ? -3.079 55.354 47.196 1.00 78.88 192 HIS A C 1
ATOM 1514 O O . HIS A 1 192 ? -3.274 56.485 47.631 1.00 78.88 192 HIS A O 1
ATOM 1520 N N . HIS A 1 193 ? -2.214 54.514 47.771 1.00 78.75 193 HIS A N 1
ATOM 1521 C CA . HIS A 1 193 ? -1.512 54.838 49.011 1.00 78.75 193 HIS A CA 1
ATOM 1522 C C . HIS A 1 193 ? -0.522 56.003 48.849 1.00 78.75 193 HIS A C 1
ATOM 1524 O O . HIS A 1 193 ? -0.468 56.883 49.704 1.00 78.75 193 HIS A O 1
ATOM 1530 N N . VAL A 1 194 ? 0.211 56.063 47.733 1.00 80.81 194 VAL A N 1
ATOM 1531 C CA . VAL A 1 194 ? 1.125 57.179 47.430 1.00 80.81 194 VAL A CA 1
ATOM 1532 C C . VAL A 1 194 ? 0.352 58.477 47.191 1.00 80.81 194 VAL A C 1
ATOM 1534 O O . VAL A 1 194 ? 0.705 59.511 47.751 1.00 80.81 194 VAL A O 1
ATOM 1537 N N . ARG A 1 195 ? -0.741 58.434 46.420 1.00 75.44 195 ARG A N 1
ATOM 1538 C CA . ARG A 1 195 ? -1.567 59.618 46.137 1.00 75.44 195 ARG A CA 1
ATOM 1539 C C . ARG A 1 195 ? -2.224 60.178 47.402 1.00 75.44 195 ARG A C 1
ATOM 1541 O O . ARG A 1 195 ? -2.296 61.389 47.547 1.00 75.44 195 ARG A O 1
ATOM 1548 N N . HIS A 1 196 ? -2.632 59.321 48.337 1.00 73.69 196 HIS A N 1
ATOM 1549 C CA . HIS A 1 196 ? -3.220 59.746 49.612 1.00 73.69 196 HIS A CA 1
ATOM 1550 C C . HIS A 1 196 ? -2.204 60.304 50.623 1.00 73.69 196 HIS A C 1
ATOM 1552 O O . HIS A 1 196 ? -2.603 60.892 51.621 1.00 73.69 196 HIS A O 1
ATOM 1558 N N . ARG A 1 197 ? -0.902 60.084 50.398 1.00 67.38 197 ARG A N 1
ATOM 1559 C CA . ARG A 1 197 ? 0.194 60.631 51.215 1.00 67.38 197 ARG A CA 1
ATOM 1560 C C . ARG A 1 197 ? 0.757 61.950 50.672 1.00 67.38 197 ARG A C 1
ATOM 1562 O O . ARG A 1 197 ? 1.537 62.585 51.371 1.00 67.38 197 ARG A O 1
ATOM 1569 N N . LEU A 1 198 ? 0.415 62.315 49.436 1.00 63.34 198 LEU A N 1
ATOM 1570 C CA . LEU A 1 198 ? 0.926 63.489 48.714 1.00 63.34 198 LEU A CA 1
ATOM 1571 C C . LEU A 1 198 ? -0.094 64.639 48.596 1.00 63.34 198 LEU A C 1
ATOM 1573 O O . LEU A 1 198 ? 0.230 65.657 47.989 1.00 63.34 198 LEU A O 1
ATOM 1577 N N . SER A 1 199 ? -1.293 64.487 49.168 1.00 50.97 199 SER A N 1
ATOM 1578 C CA . SER A 1 199 ? -2.287 65.550 49.385 1.00 50.97 199 SER A CA 1
ATOM 1579 C C . SER A 1 199 ? -2.492 65.769 50.874 1.00 50.97 199 SER A C 1
ATOM 1581 O O . SER A 1 199 ? -2.938 66.888 51.203 1.00 50.97 199 SER A O 1
#

Radius of gyration: 34.35 Å; chains: 1; bounding box: 38×109×80 Å

Secondary structure (DSSP, 8-state):
---PPPPP-------------------SS-TT-S-TTTHHHHHTTSTTS-TT-EEEESSHHHHSS-HHHHHHTT---------TT-GGG-SHHHHHHIIIII-HHHHHHHHHHHHHTT-SEEEETTTTEEEEHHHHHHHHHHHHHHHHHHHHHHHHHHHHHHHHHHHHHHHHHHHHHHHHHHHHHHHHHHHHHHHHH--

Organism: NCBI:txid3111310

pLDDT: mean 71.46, std 20.09, range [25.56, 96.69]

Foldseek 3Di:
DDPPPPDDPDDDDDDDDDDDDDDDDDDDPCPPPPPPPLLVQLLVQLVPPPQADKDWDLDPVVSSDHPVVCVVVVHDDDDDDDDLPDCVCDDPVSSVCCVPPPNDVNVVLVVVCVNVVQGTWMQRSNVSDIDRSVVVNVVVVVVVVVVVVVVVVVVVVVVVVVVVVVVVVVVVVVVVVVVVVVVVVVVVVVVVVVVVVVD